Protein AF-A0A812I9J1-F1 (afdb_monomer_lite)

Sequence (284 aa):
MQLLCSEITLRRGLDRWKRQLVAVLRDGHSLLTTLNEGVLRRVGVPKRKAKEVMNDVEDLRRGAWAQPEPPREEVPMPTVAELGSKVRQGWHHVLKDDVLRSYASMCRSAVPQDLAWRWFEQLRTQLPWQDLCDERYQGEGKHIPRRTIFTVFNGCNCVYKYSGVAVKPTIEPDFVAEIRKYCVGISGLTTQPNCCNINLYRDGHDSVGWHTDDEELFEGGYKDITILSLSLGATRTFEVKKQPGPSAKGKSHKGPAEASFEVRHGDICTMEGMFQRFLGGIGL

Structure (mmCIF, N/CA/C/O backbone):
data_AF-A0A812I9J1-F1
#
_entry.id   AF-A0A812I9J1-F1
#
loop_
_atom_site.group_PDB
_atom_site.id
_atom_site.type_symbol
_atom_site.label_atom_id
_atom_site.label_alt_id
_atom_site.label_comp_id
_atom_site.label_asym_id
_atom_site.label_entity_id
_atom_site.label_seq_id
_atom_site.pdbx_PDB_ins_code
_atom_site.Cartn_x
_atom_site.Cartn_y
_atom_site.Cartn_z
_atom_site.occupancy
_atom_site.B_iso_or_equiv
_atom_site.auth_seq_id
_atom_site.auth_comp_id
_atom_site.auth_asym_id
_atom_site.auth_atom_id
_atom_site.pdbx_PDB_model_num
ATOM 1 N N . MET A 1 1 ? -11.542 6.793 1.924 1.00 46.50 1 MET A N 1
ATOM 2 C CA . MET A 1 1 ? -10.193 7.257 2.312 1.00 46.50 1 MET A CA 1
ATOM 3 C C . MET A 1 1 ? -9.290 6.051 2.447 1.00 46.50 1 MET A C 1
ATOM 5 O O . MET A 1 1 ? -9.742 5.041 2.972 1.00 46.50 1 MET A O 1
ATOM 9 N N . GLN A 1 2 ? -8.064 6.142 1.948 1.00 39.28 2 GLN A N 1
ATOM 10 C CA . GLN A 1 2 ? -7.130 5.024 1.861 1.00 39.28 2 GLN A CA 1
ATOM 11 C C . GLN A 1 2 ? -5.751 5.471 2.353 1.00 39.28 2 GLN A C 1
ATOM 13 O O . GLN A 1 2 ? -5.275 6.525 1.936 1.00 39.28 2 GLN A O 1
ATOM 18 N N . LEU A 1 3 ? -5.124 4.687 3.225 1.00 40.56 3 LEU A N 1
ATOM 19 C CA . LEU A 1 3 ? -3.752 4.894 3.688 1.00 40.56 3 LEU A CA 1
ATOM 20 C C . LEU A 1 3 ? -2.873 3.836 3.034 1.00 40.56 3 LEU A C 1
ATOM 22 O O . LEU A 1 3 ? -3.172 2.660 3.203 1.00 40.56 3 LEU A O 1
ATOM 26 N N . LEU A 1 4 ? -1.824 4.233 2.317 1.00 42.88 4 LEU A N 1
ATOM 27 C CA . LEU A 1 4 ? -0.830 3.339 1.716 1.00 42.88 4 LEU A CA 1
ATOM 28 C C . LEU A 1 4 ? 0.513 3.536 2.427 1.00 42.88 4 LEU A C 1
ATOM 30 O O . LEU A 1 4 ? 1.114 4.603 2.323 1.00 42.88 4 LEU A O 1
ATOM 34 N N . CYS A 1 5 ? 0.982 2.519 3.145 1.00 37.72 5 CYS A N 1
ATOM 35 C CA . CYS A 1 5 ? 2.239 2.555 3.893 1.00 37.72 5 CYS A CA 1
ATOM 36 C C . CYS A 1 5 ? 3.266 1.625 3.239 1.00 37.72 5 CYS A C 1
ATOM 38 O O . CYS A 1 5 ? 3.043 0.416 3.220 1.00 37.72 5 CYS A O 1
ATOM 40 N N . SER A 1 6 ? 4.385 2.165 2.750 1.00 32.75 6 SER A N 1
ATOM 41 C CA . SER A 1 6 ? 5.450 1.428 2.049 1.00 32.75 6 SER A CA 1
ATOM 42 C C . SER A 1 6 ? 6.837 1.662 2.674 1.00 32.75 6 SER A C 1
ATOM 44 O O . SER A 1 6 ? 7.032 2.559 3.502 1.00 32.75 6 SER A O 1
ATOM 46 N N . GLU A 1 7 ? 7.805 0.823 2.297 1.00 29.78 7 GLU A N 1
ATOM 47 C CA . GLU A 1 7 ? 9.215 0.929 2.692 1.00 29.78 7 GLU A CA 1
ATOM 48 C C . GLU A 1 7 ? 10.041 1.590 1.566 1.00 29.78 7 GLU A C 1
ATOM 50 O O . GLU A 1 7 ? 9.815 1.327 0.387 1.00 29.78 7 GLU A O 1
ATOM 55 N N . ILE A 1 8 ? 10.972 2.486 1.918 1.00 26.55 8 ILE A N 1
ATOM 56 C CA . ILE A 1 8 ? 11.657 3.403 0.979 1.00 26.55 8 ILE A CA 1
ATOM 57 C C . ILE A 1 8 ? 13.093 2.958 0.655 1.00 26.55 8 ILE A C 1
ATOM 59 O O . ILE A 1 8 ? 13.923 2.891 1.564 1.00 26.55 8 ILE A O 1
ATOM 63 N N . THR A 1 9 ? 13.423 2.721 -0.627 1.00 32.06 9 THR A N 1
ATOM 64 C CA . THR A 1 9 ? 14.793 2.538 -1.193 1.00 32.06 9 THR A CA 1
ATOM 65 C C . THR A 1 9 ? 14.769 2.744 -2.760 1.00 32.06 9 THR A C 1
ATOM 67 O O . THR A 1 9 ? 13.721 3.136 -3.266 1.00 32.06 9 THR A O 1
ATOM 70 N N . LEU A 1 10 ? 15.840 2.576 -3.578 1.00 25.30 10 LEU A N 1
ATOM 71 C CA . LEU A 1 10 ? 16.004 3.169 -4.952 1.00 25.30 10 LEU A CA 1
ATOM 72 C C . LEU A 1 10 ? 16.455 2.286 -6.193 1.00 25.30 10 LEU A C 1
ATOM 74 O O . LEU A 1 10 ? 17.631 1.949 -6.310 1.00 25.30 10 LEU A O 1
ATOM 78 N N . ARG A 1 11 ? 15.584 2.222 -7.246 1.00 32.69 11 ARG A N 1
ATOM 79 C CA . ARG A 1 11 ? 15.774 2.152 -8.767 1.00 32.69 11 ARG A CA 1
ATOM 80 C C . ARG A 1 11 ? 16.420 0.946 -9.552 1.00 32.69 11 ARG A C 1
ATOM 82 O O . ARG A 1 11 ? 17.209 0.214 -8.979 1.00 32.69 11 ARG A O 1
ATOM 89 N N . ARG A 1 12 ? 16.300 0.833 -10.919 1.00 38.34 12 ARG A N 1
ATOM 90 C CA . ARG A 1 12 ? 15.123 0.439 -11.783 1.00 38.34 12 ARG A CA 1
ATOM 91 C C . ARG A 1 12 ? 15.436 -0.501 -13.020 1.00 38.34 12 ARG A C 1
ATOM 93 O O . ARG A 1 12 ? 16.584 -0.737 -13.370 1.00 38.34 12 ARG A O 1
ATOM 100 N N . GLY A 1 13 ? 14.394 -1.097 -13.645 1.00 35.06 13 GLY A N 1
ATOM 101 C CA . GLY A 1 13 ? 14.336 -2.257 -14.587 1.00 35.06 13 GLY A CA 1
ATOM 102 C C . GLY A 1 13 ? 14.737 -2.160 -16.099 1.00 35.06 13 GLY A C 1
ATOM 103 O O . GLY A 1 13 ? 15.189 -1.132 -16.603 1.00 35.06 13 GLY A O 1
ATOM 104 N N . LEU A 1 14 ? 14.506 -3.281 -16.825 1.00 43.78 14 LEU A N 1
ATOM 105 C CA . LEU A 1 14 ? 15.060 -3.750 -18.137 1.00 43.78 14 LEU A CA 1
ATOM 106 C C . LEU A 1 14 ? 14.467 -3.217 -19.475 1.00 43.78 14 LEU A C 1
ATOM 108 O O . LEU A 1 14 ? 13.258 -3.065 -19.586 1.00 43.78 14 LEU A O 1
ATOM 112 N N . ASP A 1 15 ? 15.294 -3.168 -20.548 1.00 43.06 15 ASP A N 1
ATOM 113 C CA . ASP A 1 15 ? 14.935 -2.997 -21.986 1.00 43.06 15 ASP A CA 1
ATOM 114 C C . ASP A 1 15 ? 15.760 -3.963 -22.919 1.00 43.06 15 ASP A C 1
ATOM 116 O O . ASP A 1 15 ? 16.299 -4.975 -22.462 1.00 43.06 15 ASP A O 1
ATOM 120 N N . ARG A 1 16 ? 15.835 -3.746 -24.252 1.00 40.03 16 ARG A N 1
ATOM 121 C CA . ARG A 1 16 ? 16.474 -4.692 -25.220 1.00 40.03 16 ARG A CA 1
ATOM 122 C C . ARG A 1 16 ? 17.995 -4.544 -25.368 1.00 40.03 16 ARG A C 1
ATOM 124 O O . ARG A 1 16 ? 18.699 -5.540 -25.249 1.00 40.03 16 ARG A O 1
ATOM 131 N N . TRP A 1 17 ? 18.482 -3.319 -25.591 1.00 47.44 17 TRP A N 1
ATOM 132 C CA . TRP A 1 17 ? 19.916 -2.974 -25.544 1.00 47.44 17 TRP A CA 1
ATOM 133 C C . TRP A 1 17 ? 20.539 -3.454 -24.227 1.00 47.44 17 TRP A C 1
ATOM 135 O O . TRP A 1 17 ? 21.555 -4.144 -24.212 1.00 47.44 17 TRP A O 1
ATOM 145 N N . LYS A 1 18 ? 19.815 -3.190 -23.135 1.00 49.31 18 LYS A N 1
ATOM 146 C CA . LYS A 1 18 ? 20.102 -3.640 -21.775 1.00 49.31 18 LYS A CA 1
ATOM 147 C C . LYS A 1 18 ? 20.385 -5.161 -21.702 1.00 49.31 18 LYS A C 1
ATOM 149 O O . LYS A 1 18 ? 21.424 -5.555 -21.183 1.00 49.31 18 LYS A O 1
ATOM 154 N N . ARG A 1 19 ? 19.567 -6.032 -22.317 1.00 48.19 19 ARG A N 1
ATOM 155 C CA . ARG A 1 19 ? 19.836 -7.495 -22.361 1.00 48.19 19 ARG A CA 1
ATOM 156 C C . ARG A 1 19 ? 21.122 -7.883 -23.099 1.00 48.19 19 ARG A C 1
ATOM 158 O O . ARG A 1 19 ? 21.793 -8.818 -22.676 1.00 48.19 19 ARG A O 1
ATOM 165 N N . GLN A 1 20 ? 21.477 -7.186 -24.179 1.00 48.09 20 GLN A N 1
ATOM 166 C CA . GLN A 1 20 ? 22.736 -7.443 -24.896 1.00 48.09 20 GLN A CA 1
ATOM 167 C C . GLN A 1 20 ? 23.950 -7.023 -24.057 1.00 48.09 20 GLN A C 1
ATOM 169 O O . GLN A 1 20 ? 24.958 -7.722 -24.045 1.00 48.09 20 GLN A O 1
ATOM 174 N N . LEU A 1 21 ? 23.822 -5.933 -23.297 1.00 52.12 21 LEU A N 1
ATOM 175 C CA . LEU A 1 21 ? 24.846 -5.457 -22.373 1.00 52.12 21 LEU A CA 1
ATOM 176 C C . LEU A 1 21 ? 25.109 -6.469 -21.237 1.00 52.12 21 LEU A C 1
ATOM 178 O O . LEU A 1 21 ? 26.266 -6.752 -20.950 1.00 52.12 21 LEU A O 1
ATOM 182 N N . VAL A 1 22 ? 24.067 -7.093 -20.664 1.00 45.69 22 VAL A N 1
ATOM 183 C CA . VAL A 1 22 ? 24.218 -8.197 -19.683 1.00 45.69 22 VAL A CA 1
ATOM 184 C C . VAL A 1 22 ? 24.997 -9.372 -20.276 1.00 45.69 22 VAL A C 1
ATOM 186 O O . VAL A 1 22 ? 25.890 -9.901 -19.619 1.00 45.69 22 VAL A O 1
ATOM 189 N N . ALA A 1 23 ? 24.689 -9.767 -21.515 1.00 44.41 23 ALA A N 1
ATOM 190 C CA . ALA A 1 23 ? 25.378 -10.873 -22.177 1.00 44.41 23 ALA A CA 1
ATOM 191 C C . ALA A 1 23 ? 26.868 -10.569 -22.424 1.00 44.41 23 ALA A C 1
ATOM 193 O O . ALA A 1 23 ? 27.708 -11.409 -22.130 1.00 44.41 23 ALA A O 1
ATOM 194 N N . VAL A 1 24 ? 27.198 -9.355 -22.883 1.00 45.03 24 VAL A N 1
ATOM 195 C CA . VAL A 1 24 ? 28.589 -8.907 -23.112 1.00 45.03 24 VAL A CA 1
ATOM 196 C C . VAL A 1 24 ? 29.391 -8.785 -21.810 1.00 45.03 24 VAL A C 1
ATOM 198 O O . VAL A 1 24 ? 30.602 -8.987 -21.806 1.00 45.03 24 VAL A O 1
ATOM 201 N N . LEU A 1 25 ? 28.739 -8.447 -20.696 1.00 50.12 25 LEU A N 1
ATOM 202 C CA . LEU A 1 25 ? 29.411 -8.213 -19.415 1.00 50.12 25 LEU A CA 1
ATOM 203 C C . LEU A 1 25 ? 29.544 -9.469 -18.542 1.00 50.12 25 LEU A C 1
ATOM 205 O O . LEU A 1 25 ? 30.296 -9.435 -17.567 1.00 50.12 25 LEU A O 1
ATOM 209 N N . ARG A 1 26 ? 28.884 -10.579 -18.903 1.00 41.50 26 ARG A N 1
ATOM 210 C CA . ARG A 1 26 ? 28.971 -11.861 -18.179 1.00 41.50 26 ARG A CA 1
ATOM 211 C C . ARG A 1 26 ? 30.388 -12.453 -18.187 1.00 41.50 26 ARG A C 1
ATOM 213 O O . ARG A 1 26 ? 30.786 -13.055 -17.197 1.00 41.50 26 ARG A O 1
ATOM 220 N N . ASP A 1 27 ? 31.158 -12.171 -19.239 1.00 42.66 27 ASP A N 1
ATOM 221 C CA . ASP A 1 27 ? 32.576 -12.543 -19.381 1.00 42.66 27 ASP A CA 1
ATOM 222 C C . ASP A 1 27 ? 33.540 -11.416 -18.931 1.00 42.66 27 ASP A C 1
ATOM 224 O O . ASP A 1 27 ? 34.761 -11.550 -18.995 1.00 42.66 27 ASP A O 1
ATOM 228 N N . GLY A 1 28 ? 33.006 -10.265 -18.498 1.00 47.97 28 GLY A N 1
ATOM 229 C CA . GLY A 1 28 ? 33.705 -8.974 -18.471 1.00 47.97 28 GLY A CA 1
ATOM 230 C C . GLY A 1 28 ? 33.712 -8.257 -17.118 1.00 47.97 28 GLY A C 1
ATOM 231 O O . GLY A 1 28 ? 33.575 -7.033 -17.079 1.00 47.97 28 GLY A O 1
ATOM 232 N N . HIS A 1 29 ? 33.895 -8.977 -16.007 1.00 46.66 29 HIS A N 1
ATOM 233 C CA . HIS A 1 29 ? 33.807 -8.427 -14.639 1.00 46.66 29 HIS A CA 1
ATOM 234 C C . HIS A 1 29 ? 34.729 -7.206 -14.375 1.00 46.66 29 HIS A C 1
ATOM 236 O O . HIS A 1 29 ? 34.409 -6.352 -13.548 1.00 46.66 29 HIS A O 1
ATOM 242 N N . SER A 1 30 ? 35.847 -7.088 -15.105 1.00 49.12 30 SER A N 1
ATOM 243 C CA . SER A 1 30 ? 36.766 -5.932 -15.079 1.00 49.12 30 SER A CA 1
ATOM 244 C C . SER A 1 30 ? 36.218 -4.696 -15.816 1.00 49.12 30 SER A C 1
ATOM 246 O O . SER A 1 30 ? 36.305 -3.570 -15.322 1.00 49.12 30 SER A O 1
ATOM 248 N N . LEU A 1 31 ? 35.584 -4.886 -16.979 1.00 52.62 31 LEU A N 1
ATOM 249 C CA . LEU A 1 31 ? 34.914 -3.809 -17.721 1.00 52.62 31 LEU A CA 1
ATOM 250 C C . LEU A 1 31 ? 33.725 -3.259 -16.929 1.00 52.62 31 LEU A C 1
ATOM 252 O O . LEU A 1 31 ? 33.512 -2.045 -16.878 1.00 52.62 31 LEU A O 1
ATOM 256 N N . LEU A 1 32 ? 32.992 -4.152 -16.258 1.00 55.84 32 LEU A N 1
ATOM 257 C CA . LEU A 1 32 ? 31.829 -3.802 -15.451 1.00 55.84 32 LEU A CA 1
ATOM 258 C C . LEU A 1 32 ? 32.164 -2.827 -14.319 1.00 55.84 32 LEU A C 1
ATOM 260 O O . LEU A 1 32 ? 31.385 -1.911 -14.086 1.00 55.84 32 LEU A O 1
ATOM 264 N N . THR A 1 33 ? 33.306 -2.969 -13.640 1.00 55.19 33 THR A N 1
ATOM 265 C CA . THR A 1 33 ? 33.698 -2.108 -12.505 1.00 55.19 33 THR A CA 1
ATOM 266 C C . THR A 1 33 ? 34.448 -0.839 -12.918 1.00 55.19 33 THR A C 1
ATOM 268 O O . THR A 1 33 ? 34.391 0.158 -12.203 1.00 55.19 33 THR A O 1
ATOM 271 N N . THR A 1 34 ? 35.112 -0.831 -14.078 1.00 64.38 34 THR A N 1
ATOM 272 C CA . THR A 1 34 ? 35.983 0.284 -14.508 1.00 64.38 34 THR A CA 1
ATOM 273 C C . THR A 1 34 ? 35.299 1.328 -15.400 1.00 64.38 34 THR A C 1
ATOM 275 O O . THR A 1 34 ? 35.769 2.469 -15.486 1.00 64.38 34 THR A O 1
ATOM 278 N N . LEU A 1 35 ? 34.175 0.989 -16.044 1.00 72.06 35 LEU A N 1
ATOM 279 C CA . LEU A 1 35 ? 33.453 1.910 -16.927 1.00 72.06 35 LEU A CA 1
ATOM 280 C C . LEU A 1 35 ? 32.894 3.137 -16.174 1.00 72.06 35 LEU A C 1
ATOM 282 O O . LEU A 1 35 ? 32.332 3.018 -15.084 1.00 72.06 35 LEU A O 1
ATOM 286 N N . ASN A 1 36 ? 33.026 4.322 -16.779 1.00 76.75 36 ASN A N 1
ATOM 287 C CA . ASN A 1 36 ? 32.472 5.594 -16.298 1.00 76.75 36 ASN A CA 1
ATOM 288 C C . ASN A 1 36 ? 32.196 6.564 -17.470 1.00 76.75 36 ASN A C 1
ATOM 290 O O . ASN A 1 36 ? 32.674 6.345 -18.587 1.00 76.75 36 ASN A O 1
ATOM 294 N N . GLU A 1 37 ? 31.467 7.667 -17.229 1.00 73.56 37 GLU A N 1
ATOM 295 C CA . GLU A 1 37 ? 31.113 8.650 -18.279 1.00 73.56 37 GLU A CA 1
ATOM 296 C C . GLU A 1 37 ? 32.361 9.212 -18.993 1.00 73.56 37 GLU A C 1
ATOM 298 O O . GLU A 1 37 ? 32.343 9.432 -20.204 1.00 73.56 37 GLU A O 1
ATOM 303 N N . GLY A 1 38 ? 33.477 9.383 -18.275 1.00 72.94 38 GLY A N 1
ATOM 304 C CA . GLY A 1 38 ? 34.751 9.837 -18.837 1.00 72.94 38 GLY A CA 1
ATOM 305 C C . GLY A 1 38 ? 35.420 8.824 -19.776 1.00 72.94 38 GLY A C 1
ATOM 306 O O . GLY A 1 38 ? 36.158 9.222 -20.676 1.00 72.94 38 GLY A O 1
ATOM 307 N N . VAL A 1 39 ? 35.163 7.522 -19.620 1.00 77.00 39 VAL A N 1
ATOM 308 C CA . VAL A 1 39 ? 35.565 6.493 -20.598 1.00 77.00 39 VAL A CA 1
ATOM 309 C C . VAL A 1 39 ? 34.680 6.586 -21.843 1.00 77.00 39 VAL A C 1
ATOM 311 O O . VAL A 1 39 ? 35.206 6.731 -22.944 1.00 77.00 39 VAL A O 1
ATOM 314 N N . LEU A 1 40 ? 33.353 6.615 -21.676 1.00 73.94 40 LEU A N 1
ATOM 315 C CA . LEU A 1 40 ? 32.403 6.685 -22.798 1.00 73.94 40 LEU A CA 1
ATOM 316 C C . LEU A 1 40 ? 32.587 7.944 -23.659 1.00 73.94 40 LEU A C 1
ATOM 318 O O . LEU A 1 40 ? 32.565 7.873 -24.888 1.00 73.94 40 LEU A O 1
ATOM 322 N N . ARG A 1 41 ? 32.829 9.100 -23.030 1.00 77.25 41 ARG A N 1
ATOM 323 C CA . ARG A 1 41 ? 33.090 10.354 -23.749 1.00 77.25 41 ARG A CA 1
ATOM 324 C C . ARG A 1 41 ? 34.433 10.360 -24.485 1.00 77.25 41 ARG A C 1
ATOM 326 O O . ARG A 1 41 ? 34.526 11.011 -25.520 1.00 77.25 41 ARG A O 1
ATOM 333 N N . ARG A 1 42 ? 35.451 9.633 -23.999 1.00 78.50 42 ARG A N 1
ATOM 334 C CA . ARG A 1 42 ? 36.747 9.485 -24.695 1.00 78.50 42 ARG A CA 1
ATOM 335 C C . ARG A 1 42 ? 36.650 8.627 -25.957 1.00 78.50 42 ARG A C 1
ATOM 337 O O . ARG A 1 42 ? 37.389 8.884 -26.896 1.00 78.50 42 ARG A O 1
ATOM 344 N N . VAL A 1 43 ? 35.711 7.680 -26.013 1.00 75.38 43 VAL A N 1
ATOM 345 C CA . VAL A 1 43 ? 35.416 6.880 -27.221 1.00 75.38 43 VAL A CA 1
ATOM 346 C C . VAL A 1 43 ? 34.305 7.488 -28.096 1.00 75.38 43 VAL A C 1
ATOM 348 O O . VAL A 1 43 ? 33.687 6.798 -28.899 1.00 75.38 43 VAL A O 1
ATOM 351 N N . GLY A 1 44 ? 34.038 8.792 -27.950 1.00 77.31 44 GLY A N 1
ATOM 352 C CA . GLY A 1 44 ? 33.157 9.549 -28.847 1.00 77.31 44 GLY A CA 1
ATOM 353 C C . GLY A 1 44 ? 31.653 9.448 -28.570 1.00 77.31 44 GLY A C 1
ATOM 354 O O . GLY A 1 44 ? 30.865 9.978 -29.353 1.00 77.31 44 GLY A O 1
ATOM 355 N N . VAL A 1 45 ? 31.211 8.822 -27.469 1.00 72.06 45 VAL A N 1
ATOM 356 C CA . VAL A 1 45 ? 29.774 8.763 -27.143 1.00 72.06 45 VAL A CA 1
ATOM 357 C C . VAL A 1 45 ? 29.265 10.164 -26.749 1.00 72.06 45 VAL A C 1
ATOM 359 O O . VAL A 1 45 ? 29.799 10.764 -25.808 1.00 72.06 45 VAL A O 1
ATOM 362 N N . PRO A 1 46 ? 28.207 10.699 -27.398 1.00 81.88 46 PRO A N 1
ATOM 363 C CA . PRO A 1 46 ? 27.643 12.004 -27.050 1.00 81.88 46 PRO A CA 1
ATOM 364 C C . PRO A 1 46 ? 27.179 12.057 -25.592 1.00 81.88 46 PRO A C 1
ATOM 366 O O . PRO A 1 46 ? 26.533 11.124 -25.122 1.00 81.88 46 PRO A O 1
ATOM 369 N N . LYS A 1 47 ? 27.433 13.170 -24.888 1.00 72.44 47 LYS A N 1
ATOM 370 C CA . LYS A 1 47 ? 27.212 13.314 -23.430 1.00 72.44 47 LYS A CA 1
ATOM 371 C C . LYS A 1 47 ? 25.845 12.803 -22.945 1.00 72.44 47 LYS A C 1
ATOM 373 O O . LYS A 1 47 ? 25.778 12.083 -21.955 1.00 72.44 47 LYS A O 1
ATOM 378 N N . ARG A 1 48 ? 24.762 13.135 -23.658 1.00 72.19 48 ARG A N 1
ATOM 379 C CA . ARG A 1 48 ? 23.404 12.658 -23.342 1.00 72.19 48 ARG A CA 1
ATOM 380 C C . ARG A 1 48 ? 23.313 11.126 -23.370 1.00 72.19 48 ARG A C 1
ATOM 382 O O . ARG A 1 48 ? 22.859 10.531 -22.402 1.00 72.19 48 ARG A O 1
ATOM 389 N N . LYS A 1 49 ? 23.829 10.505 -24.433 1.00 65.88 49 LYS A N 1
ATOM 390 C CA . LYS A 1 49 ? 23.826 9.050 -24.620 1.00 65.88 49 LYS A CA 1
ATOM 391 C C . LYS A 1 49 ? 24.820 8.335 -23.698 1.00 65.88 49 LYS A C 1
ATOM 393 O O . LYS A 1 49 ? 24.547 7.230 -23.254 1.00 65.88 49 LYS A O 1
ATOM 398 N N . ALA A 1 50 ? 25.935 8.979 -23.345 1.00 70.38 50 ALA A N 1
ATOM 399 C CA . ALA A 1 50 ? 26.874 8.472 -22.344 1.00 70.38 50 ALA A CA 1
ATOM 400 C C . ALA A 1 50 ? 26.234 8.424 -20.946 1.00 70.38 50 ALA A C 1
ATOM 402 O O . ALA A 1 50 ? 26.408 7.442 -20.232 1.00 70.38 50 ALA A O 1
ATOM 403 N N . LYS A 1 51 ? 25.442 9.442 -20.580 1.00 69.19 51 LYS A N 1
ATOM 404 C CA . LYS A 1 51 ? 24.672 9.456 -19.329 1.00 69.19 51 LYS A CA 1
ATOM 405 C C . LYS A 1 51 ? 23.567 8.393 -19.317 1.00 69.19 51 LYS A C 1
ATOM 407 O O . LYS A 1 51 ? 23.424 7.693 -18.323 1.00 69.19 51 LYS A O 1
ATOM 412 N N . GLU A 1 52 ? 22.837 8.239 -20.424 1.00 65.56 52 GLU A N 1
ATOM 413 C CA . GLU A 1 52 ? 21.847 7.164 -20.605 1.00 65.56 52 GLU A CA 1
ATOM 414 C C . GLU A 1 52 ? 22.503 5.773 -20.428 1.00 65.56 52 GLU A C 1
ATOM 416 O O . GLU A 1 52 ? 22.035 4.978 -19.620 1.00 65.56 52 GLU A O 1
ATOM 421 N N . VAL A 1 53 ? 23.653 5.515 -21.067 1.00 68.12 53 VAL A N 1
ATOM 422 C CA . VAL A 1 53 ? 24.394 4.242 -20.933 1.00 68.12 53 VAL A CA 1
ATOM 423 C C . VAL A 1 53 ? 25.007 4.037 -19.538 1.00 68.12 53 VAL A C 1
ATOM 425 O O . VAL A 1 53 ? 25.065 2.903 -19.072 1.00 68.12 53 VAL A O 1
ATOM 428 N N . MET A 1 54 ? 25.453 5.087 -18.838 1.00 75.69 54 MET A N 1
ATOM 429 C CA . MET A 1 54 ? 25.975 4.926 -17.472 1.00 75.69 54 MET A CA 1
ATOM 430 C C . MET A 1 54 ? 24.887 4.591 -16.452 1.00 75.69 54 MET A C 1
ATOM 432 O O . MET A 1 54 ? 25.149 3.782 -15.567 1.00 75.69 54 MET A O 1
ATOM 436 N N . ASN A 1 55 ? 23.683 5.156 -16.588 1.00 60.50 55 ASN A N 1
ATOM 437 C CA . ASN A 1 55 ? 22.537 4.743 -15.772 1.00 60.50 55 ASN A CA 1
ATOM 438 C C . ASN A 1 55 ? 22.257 3.243 -15.976 1.00 60.50 55 ASN A C 1
ATOM 440 O O . ASN A 1 55 ? 22.147 2.494 -15.012 1.00 60.50 55 ASN A O 1
ATOM 444 N N . ASP A 1 56 ? 22.247 2.799 -17.237 1.00 59.59 56 ASP A N 1
ATOM 445 C CA . ASP A 1 56 ? 22.027 1.397 -17.599 1.00 59.59 56 ASP A CA 1
ATOM 446 C C . ASP A 1 56 ? 23.090 0.450 -17.016 1.00 59.59 56 ASP A C 1
ATOM 448 O O . ASP A 1 56 ? 22.764 -0.662 -16.610 1.00 59.59 56 ASP A O 1
ATOM 452 N N . VAL A 1 57 ? 24.357 0.869 -16.953 1.00 64.56 57 VAL A N 1
ATOM 453 C CA . VAL A 1 57 ? 25.445 0.077 -16.348 1.00 64.56 57 VAL A CA 1
ATOM 454 C C . VAL A 1 57 ? 25.356 0.055 -14.820 1.00 64.56 57 VAL A C 1
ATOM 456 O O . VAL A 1 57 ? 25.650 -0.972 -14.211 1.00 64.56 57 VAL A O 1
ATOM 459 N N . GLU A 1 58 ? 24.924 1.149 -14.191 1.00 59.12 58 GLU A N 1
ATOM 460 C CA . GLU A 1 58 ? 24.689 1.210 -12.744 1.00 59.12 58 GLU A CA 1
ATOM 461 C C . GLU A 1 58 ? 23.527 0.314 -12.295 1.00 59.12 58 GLU A C 1
ATOM 463 O O . GLU A 1 58 ? 23.678 -0.398 -11.303 1.00 59.12 58 GLU A O 1
ATOM 468 N N . ASP A 1 59 ? 22.416 0.270 -13.039 1.00 54.84 59 ASP A N 1
ATOM 469 C CA . ASP A 1 59 ? 21.325 -0.680 -12.767 1.00 54.84 59 ASP A CA 1
ATOM 470 C C . ASP A 1 59 ? 21.824 -2.145 -12.854 1.00 54.84 59 ASP A C 1
ATOM 472 O O . ASP A 1 59 ? 21.417 -3.010 -12.074 1.00 54.84 59 ASP A O 1
ATOM 476 N N . LEU A 1 60 ? 22.734 -2.423 -13.799 1.00 54.84 60 LEU A N 1
ATOM 477 C CA . LEU A 1 60 ? 23.302 -3.751 -14.063 1.00 54.84 60 LEU A CA 1
ATOM 478 C C . LEU A 1 60 ? 24.265 -4.187 -12.946 1.00 54.84 60 LEU A C 1
ATOM 480 O O . LEU A 1 60 ? 24.171 -5.316 -12.467 1.00 54.84 60 LEU A O 1
ATOM 484 N N . ARG A 1 61 ? 25.116 -3.269 -12.456 1.00 56.19 61 ARG A N 1
ATOM 485 C CA . ARG A 1 61 ? 25.957 -3.455 -11.250 1.00 56.19 61 ARG A CA 1
ATOM 486 C C . ARG A 1 61 ? 25.135 -3.816 -10.004 1.00 56.19 61 ARG A C 1
ATOM 488 O O . ARG A 1 61 ? 25.672 -4.431 -9.089 1.00 56.19 61 ARG A O 1
ATOM 495 N N . ARG A 1 62 ? 23.855 -3.431 -9.972 1.00 49.31 62 ARG A N 1
ATOM 496 C CA . ARG A 1 62 ? 22.911 -3.645 -8.859 1.00 49.31 62 ARG A CA 1
ATOM 497 C C . ARG A 1 62 ? 21.973 -4.837 -9.080 1.00 49.31 62 ARG A C 1
ATOM 499 O O . ARG A 1 62 ? 21.086 -5.067 -8.270 1.00 49.31 62 ARG A O 1
ATOM 506 N N . GLY A 1 63 ? 22.151 -5.591 -10.168 1.00 44.09 63 GLY A N 1
ATOM 507 C CA . GLY A 1 63 ? 21.396 -6.817 -10.445 1.00 44.09 63 GLY A CA 1
ATOM 508 C C . GLY A 1 63 ? 19.942 -6.618 -10.887 1.00 44.09 63 GLY A C 1
ATOM 509 O O . GLY A 1 63 ? 19.244 -7.611 -11.079 1.00 44.09 63 GLY A O 1
ATOM 510 N N . ALA A 1 64 ? 19.491 -5.376 -11.117 1.00 45.03 64 ALA A N 1
ATOM 511 C CA . ALA A 1 64 ? 18.071 -4.998 -11.242 1.00 45.03 64 ALA A CA 1
ATOM 512 C C . ALA A 1 64 ? 17.302 -5.658 -12.402 1.00 45.03 64 ALA A C 1
ATOM 514 O O . ALA A 1 64 ? 16.098 -5.446 -12.580 1.00 45.03 64 ALA A O 1
ATOM 515 N N . TRP A 1 65 ? 17.994 -6.410 -13.248 1.00 49.81 65 TRP A N 1
ATOM 516 C CA . TRP A 1 65 ? 17.375 -7.112 -14.351 1.00 49.81 65 TRP A CA 1
ATOM 517 C C . TRP A 1 65 ? 17.992 -8.485 -14.638 1.00 49.81 65 TRP A C 1
ATOM 519 O O . TRP A 1 65 ? 18.080 -8.920 -15.789 1.00 49.81 65 TRP A O 1
ATOM 529 N N . ALA A 1 66 ? 18.311 -9.215 -13.564 1.00 46.94 66 ALA A N 1
ATOM 530 C CA . ALA A 1 66 ? 18.163 -10.665 -13.572 1.00 46.94 66 ALA A CA 1
ATOM 531 C C . ALA A 1 66 ? 16.713 -11.030 -13.957 1.00 46.94 66 ALA A C 1
ATOM 533 O O . ALA A 1 66 ? 15.742 -10.487 -13.423 1.00 46.94 66 ALA A O 1
ATOM 534 N N . GLN A 1 67 ? 16.564 -11.915 -14.941 1.00 53.00 67 GLN A N 1
ATOM 535 C CA . GLN A 1 67 ? 15.317 -12.619 -15.219 1.00 53.00 67 GLN A CA 1
ATOM 536 C C . GLN A 1 67 ? 15.641 -14.072 -15.594 1.00 53.00 67 GLN A C 1
ATOM 538 O O . GLN A 1 67 ? 16.550 -14.272 -16.408 1.00 53.00 67 GLN A O 1
ATOM 543 N N . PRO A 1 68 ? 14.896 -15.062 -15.070 1.00 56.69 68 PRO A N 1
ATOM 544 C CA . PRO A 1 68 ? 13.818 -14.914 -14.080 1.00 56.69 68 PRO A CA 1
ATOM 545 C C . PRO A 1 68 ? 14.331 -14.392 -12.723 1.00 56.69 68 PRO A C 1
ATOM 547 O O . PRO A 1 68 ? 15.527 -14.465 -12.446 1.00 56.69 68 PRO A O 1
ATOM 550 N N . GLU A 1 69 ? 13.440 -13.817 -11.908 1.00 61.38 69 GLU A N 1
ATOM 551 C CA . GLU A 1 69 ? 13.724 -13.724 -10.467 1.00 61.38 69 GLU A CA 1
ATOM 552 C C . GLU A 1 69 ? 13.794 -15.159 -9.916 1.00 61.38 69 GLU A C 1
ATOM 554 O O . GLU A 1 69 ? 13.028 -16.005 -10.393 1.00 61.38 69 GLU A O 1
ATOM 559 N N . PRO A 1 70 ? 14.677 -15.464 -8.950 1.00 65.44 70 PRO A N 1
ATOM 560 C CA . PRO A 1 70 ? 14.736 -16.796 -8.353 1.00 65.44 70 PRO A CA 1
ATOM 561 C C . PRO A 1 70 ? 13.378 -17.124 -7.709 1.00 65.44 70 PRO A C 1
ATOM 563 O O . PRO A 1 70 ? 12.884 -16.284 -6.951 1.00 65.44 70 PRO A O 1
ATOM 566 N N . PRO A 1 71 ? 12.747 -18.281 -8.003 1.00 67.69 71 PRO A N 1
ATOM 567 C CA . PRO A 1 71 ? 11.417 -18.634 -7.499 1.00 67.69 71 PRO A CA 1
ATOM 568 C C . PRO A 1 71 ? 11.275 -18.517 -5.979 1.00 67.69 71 PRO A C 1
ATOM 570 O O . PRO A 1 71 ? 12.260 -18.479 -5.236 1.00 67.69 71 PRO A O 1
ATOM 573 N N . ARG A 1 72 ? 10.033 -18.496 -5.482 1.00 76.19 72 ARG A N 1
ATOM 574 C CA . ARG A 1 72 ? 9.757 -18.413 -4.037 1.00 76.19 72 ARG A CA 1
ATOM 575 C C . ARG A 1 72 ? 10.418 -19.554 -3.245 1.00 76.19 72 ARG A C 1
ATOM 577 O O . ARG A 1 72 ? 10.770 -19.369 -2.085 1.00 76.19 72 ARG A O 1
ATOM 584 N N . GLU A 1 73 ? 10.606 -20.705 -3.876 1.00 74.75 73 GLU A N 1
ATOM 585 C CA . GLU A 1 73 ? 11.303 -21.875 -3.344 1.00 74.75 73 GLU A CA 1
ATOM 586 C C . GLU A 1 73 ? 12.807 -21.621 -3.125 1.00 74.75 73 GLU A C 1
ATOM 588 O O . GLU A 1 73 ? 13.377 -22.140 -2.169 1.00 74.75 73 GLU A O 1
ATOM 593 N N . GLU A 1 74 ? 13.442 -20.813 -3.983 1.00 73.12 74 GLU A N 1
ATOM 594 C CA . GLU A 1 74 ? 14.866 -20.451 -3.897 1.00 73.12 74 GLU A CA 1
ATOM 595 C C . GLU A 1 74 ? 15.105 -19.232 -2.996 1.00 73.12 74 GLU A C 1
ATOM 597 O O . GLU A 1 74 ? 16.070 -19.206 -2.230 1.00 73.12 74 GLU A O 1
ATOM 602 N N . VAL A 1 75 ? 14.219 -18.229 -3.057 1.00 78.06 75 VAL A N 1
ATOM 603 C CA . VAL A 1 75 ? 14.245 -17.044 -2.181 1.00 78.06 75 VAL A CA 1
ATOM 604 C C . VAL A 1 75 ? 12.904 -16.919 -1.446 1.00 78.06 75 VAL A C 1
ATOM 606 O O . VAL A 1 75 ? 12.004 -16.196 -1.908 1.00 78.06 75 VAL A O 1
ATOM 609 N N . PRO A 1 76 ? 12.763 -17.609 -0.292 1.00 81.56 76 PRO A N 1
ATOM 610 C CA . PRO A 1 76 ? 11.547 -17.606 0.507 1.00 81.56 76 PRO A CA 1
ATOM 611 C C . PRO A 1 76 ? 11.177 -16.211 0.996 1.00 81.56 76 PRO A C 1
ATOM 613 O O . PRO A 1 76 ? 11.869 -15.603 1.809 1.00 81.56 76 PRO A O 1
ATOM 616 N N . MET A 1 77 ? 10.018 -15.743 0.545 1.00 85.38 77 MET A N 1
ATOM 617 C CA . MET A 1 77 ? 9.358 -14.558 1.075 1.00 85.38 77 MET A CA 1
ATOM 618 C C . MET A 1 77 ? 8.067 -14.999 1.777 1.00 85.38 77 MET A C 1
ATOM 620 O O . MET A 1 77 ? 7.196 -15.567 1.108 1.00 85.38 77 MET A O 1
ATOM 624 N N . PRO A 1 78 ? 7.917 -14.811 3.100 1.00 91.12 78 PRO A N 1
ATOM 625 C CA . PRO A 1 78 ? 6.647 -15.026 3.780 1.00 91.12 78 PRO A CA 1
ATOM 626 C C . PRO A 1 78 ? 5.695 -13.866 3.466 1.00 91.12 78 PRO A C 1
ATOM 628 O O . PRO A 1 78 ? 6.080 -12.701 3.535 1.00 91.12 78 PRO A O 1
ATOM 631 N N . THR A 1 79 ? 4.457 -14.191 3.119 1.00 95.12 79 THR A N 1
ATOM 632 C CA . THR A 1 79 ? 3.417 -13.208 2.789 1.00 95.12 79 THR A CA 1
ATOM 633 C C . THR A 1 79 ? 2.673 -12.741 4.038 1.00 95.12 79 THR A C 1
ATOM 635 O O . THR A 1 79 ? 2.615 -13.449 5.048 1.00 95.12 79 THR A O 1
ATOM 638 N N . VAL A 1 80 ? 2.018 -11.583 3.968 1.00 96.12 80 VAL A N 1
ATOM 639 C CA . VAL A 1 80 ? 1.145 -11.077 5.036 1.00 96.12 80 VAL A CA 1
ATOM 640 C C . VAL A 1 80 ? -0.050 -12.005 5.267 1.00 96.12 80 VAL A C 1
ATOM 642 O O . VAL A 1 80 ? -0.506 -12.117 6.402 1.00 96.12 80 VAL A O 1
ATOM 645 N N . ALA A 1 81 ? -0.507 -12.762 4.261 1.00 96.75 81 ALA A N 1
ATOM 646 C CA . ALA A 1 81 ? -1.496 -13.812 4.499 1.00 96.75 81 ALA A CA 1
ATOM 647 C C . ALA A 1 81 ? -0.992 -14.879 5.491 1.00 96.75 81 ALA A C 1
ATOM 649 O O . ALA A 1 81 ? -1.728 -15.279 6.392 1.00 96.75 81 ALA A O 1
ATOM 650 N N . GLU A 1 82 ? 0.263 -15.317 5.369 1.00 95.75 82 GLU A N 1
ATOM 651 C CA . GLU A 1 82 ? 0.850 -16.377 6.205 1.00 95.75 82 GLU A CA 1
ATOM 652 C C . GLU A 1 82 ? 1.406 -15.853 7.541 1.00 95.75 82 GLU A C 1
ATOM 654 O O . GLU A 1 82 ? 1.377 -16.567 8.547 1.00 95.75 82 GLU A O 1
ATOM 659 N N . LEU A 1 83 ? 1.925 -14.620 7.568 1.00 96.19 83 LEU A N 1
ATOM 660 C CA . LEU A 1 83 ? 2.385 -13.941 8.784 1.00 96.19 83 LEU A CA 1
ATOM 661 C C . LEU A 1 83 ? 1.195 -13.470 9.623 1.00 96.19 83 LEU A C 1
ATOM 663 O O . LEU A 1 83 ? 1.057 -13.857 10.784 1.00 96.19 83 LEU A O 1
ATOM 667 N N . GLY A 1 84 ? 0.301 -12.696 9.010 1.00 95.25 84 GLY A N 1
ATOM 668 C CA . GLY A 1 84 ? -0.870 -12.106 9.643 1.00 95.25 84 GLY A CA 1
ATOM 669 C C . GLY A 1 84 ? -1.834 -13.153 10.186 1.00 95.25 84 GLY A C 1
ATOM 670 O O . GLY A 1 84 ? -2.347 -12.966 11.285 1.00 95.25 84 GLY A O 1
ATOM 671 N N . SER A 1 85 ? -2.010 -14.300 9.512 1.00 95.75 85 SER A N 1
ATOM 672 C CA . SER A 1 85 ? -2.856 -15.403 10.015 1.00 95.75 85 SER A CA 1
ATOM 673 C C . SER A 1 85 ? -2.422 -15.961 11.376 1.00 95.75 85 SER A C 1
ATOM 675 O O . SER A 1 85 ? -3.248 -16.536 12.085 1.00 95.75 85 SER A O 1
ATOM 677 N N . LYS A 1 86 ? -1.153 -15.781 11.774 1.00 95.06 86 LYS A N 1
ATOM 678 C CA . LYS A 1 86 ? -0.646 -16.178 13.102 1.00 95.06 86 LYS A CA 1
ATOM 679 C C . LYS A 1 86 ? -1.036 -15.187 14.204 1.00 95.06 86 LYS A C 1
ATOM 681 O O . LYS A 1 86 ? -1.000 -15.548 15.376 1.00 95.06 86 LYS A O 1
ATOM 686 N N . VAL A 1 87 ? -1.396 -13.956 13.832 1.00 94.75 87 VAL A N 1
ATOM 687 C CA . VAL A 1 87 ? -1.795 -12.871 14.744 1.00 94.75 87 VAL A CA 1
ATOM 688 C C . VAL A 1 87 ? -3.314 -12.672 14.749 1.00 94.75 87 VAL A C 1
ATOM 690 O O . VAL A 1 87 ? -3.915 -12.455 15.800 1.00 94.75 87 VAL A O 1
ATOM 693 N N . ARG A 1 88 ? -3.950 -12.744 13.575 1.00 92.12 88 ARG A N 1
ATOM 694 C CA . ARG A 1 88 ? -5.376 -12.485 13.355 1.00 92.12 88 ARG A CA 1
ATOM 695 C C . ARG A 1 88 ? -5.926 -13.413 12.270 1.00 92.12 88 ARG A C 1
ATOM 697 O O . ARG A 1 88 ? -5.416 -13.450 11.158 1.00 92.12 88 ARG A O 1
ATOM 704 N N . GLN A 1 89 ? -7.023 -14.109 12.557 1.00 93.00 89 GLN A N 1
ATOM 705 C CA . GLN A 1 89 ? -7.745 -14.885 11.542 1.00 93.00 89 GLN A CA 1
ATOM 706 C C . GLN A 1 89 ? -8.442 -13.974 10.513 1.00 93.00 89 GLN A C 1
ATOM 708 O O . GLN A 1 89 ? -8.832 -12.851 10.829 1.00 93.00 89 GLN A O 1
ATOM 713 N N . GLY A 1 90 ? -8.640 -14.476 9.290 1.00 94.06 90 GLY A N 1
ATOM 714 C CA . GLY A 1 90 ? -9.355 -13.774 8.211 1.00 94.06 90 GLY A CA 1
ATOM 715 C C . GLY A 1 90 ? -8.460 -13.157 7.130 1.00 94.06 90 GLY A C 1
ATOM 716 O O . GLY A 1 90 ? -8.975 -12.673 6.120 1.00 94.06 90 GLY A O 1
ATOM 717 N N . TRP A 1 91 ? -7.137 -13.210 7.305 1.00 97.88 91 TRP A N 1
ATOM 718 C CA . TRP A 1 91 ? -6.182 -12.967 6.226 1.00 97.88 91 TRP A CA 1
ATOM 719 C C . TRP A 1 91 ? -6.286 -14.051 5.141 1.00 97.88 91 TRP A C 1
ATOM 721 O O . TRP A 1 91 ? -6.301 -15.242 5.443 1.00 97.88 91 TRP A O 1
ATOM 731 N N . HIS A 1 92 ? -6.353 -13.641 3.876 1.00 97.19 92 HIS A N 1
ATOM 732 C CA . HIS A 1 92 ? -6.369 -14.528 2.707 1.00 97.19 92 HIS A CA 1
ATOM 733 C C . HIS A 1 92 ? -5.776 -13.818 1.487 1.00 97.19 92 HIS A C 1
ATOM 735 O O . HIS A 1 92 ? -5.779 -12.591 1.426 1.00 97.19 92 HIS A O 1
ATOM 741 N N . HIS A 1 93 ? -5.291 -14.567 0.496 1.00 97.25 93 HIS A N 1
ATOM 742 C CA . HIS A 1 93 ? -4.857 -13.976 -0.771 1.00 97.25 93 HIS A CA 1
ATOM 743 C C . HIS A 1 93 ? -6.057 -13.564 -1.630 1.00 97.25 93 HIS A C 1
ATOM 745 O O . HIS A 1 93 ? -6.984 -14.349 -1.826 1.00 97.25 93 HIS A O 1
ATOM 751 N N . VAL A 1 94 ? -5.994 -12.356 -2.189 1.00 95.38 94 VAL A N 1
ATOM 752 C CA . VAL A 1 94 ? -6.850 -11.895 -3.298 1.00 95.38 94 VAL A CA 1
ATOM 753 C C . VAL A 1 94 ? -6.112 -11.940 -4.641 1.00 95.38 94 VAL A C 1
ATOM 755 O O . VAL A 1 94 ? -6.751 -11.964 -5.689 1.00 95.38 94 VAL A O 1
ATOM 758 N N . LEU A 1 95 ? -4.777 -12.021 -4.614 1.00 93.69 95 LEU A N 1
ATOM 759 C CA . LEU A 1 95 ? -3.931 -12.386 -5.750 1.00 93.69 95 LEU A CA 1
ATOM 760 C C . LEU A 1 95 ? -2.690 -13.142 -5.243 1.00 93.69 95 LEU A C 1
ATOM 762 O O . LEU A 1 95 ? -2.082 -12.739 -4.251 1.00 93.69 95 LEU A O 1
ATOM 766 N N . LYS 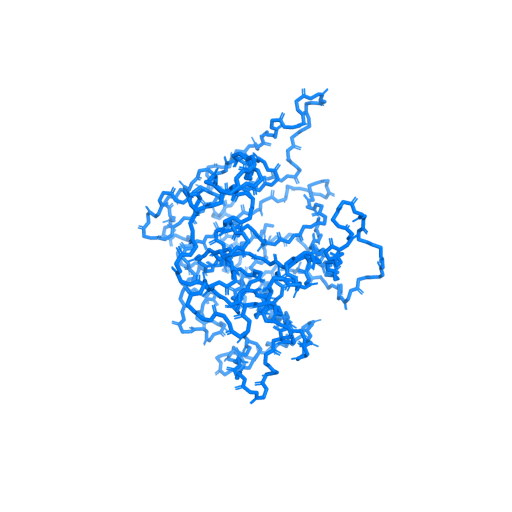A 1 96 ? -2.313 -14.228 -5.926 1.00 93.62 96 LYS A N 1
ATOM 767 C CA . LYS A 1 96 ? -1.123 -15.041 -5.633 1.00 93.62 96 LYS A CA 1
ATOM 768 C C . LYS A 1 96 ? -0.480 -15.490 -6.941 1.00 93.62 96 LYS A C 1
ATOM 770 O O . LYS A 1 96 ? -1.073 -16.286 -7.663 1.00 93.62 96 LYS A O 1
ATOM 775 N N . ASP A 1 97 ? 0.718 -14.993 -7.223 1.00 88.25 97 ASP A N 1
ATOM 776 C CA . ASP A 1 97 ? 1.541 -15.418 -8.354 1.00 88.25 97 ASP A CA 1
ATOM 777 C C . ASP A 1 97 ? 2.956 -15.732 -7.846 1.00 88.25 97 ASP A C 1
ATOM 779 O O . ASP A 1 97 ? 3.778 -14.833 -7.648 1.00 88.25 97 ASP A O 1
ATOM 783 N N . ASP A 1 98 ? 3.228 -17.016 -7.583 1.00 84.50 98 ASP A N 1
ATOM 784 C CA . ASP A 1 98 ? 4.532 -17.462 -7.072 1.00 84.50 98 ASP A CA 1
ATOM 785 C C . ASP A 1 98 ? 5.651 -17.332 -8.127 1.00 84.50 98 ASP A C 1
ATOM 787 O O . ASP A 1 98 ? 6.817 -17.171 -7.764 1.00 84.50 98 ASP A O 1
ATOM 791 N N . VAL A 1 99 ? 5.306 -17.324 -9.424 1.00 77.88 99 VAL A N 1
ATOM 792 C CA . VAL A 1 99 ? 6.260 -17.190 -10.544 1.00 77.88 99 VAL A CA 1
ATOM 793 C C . VAL A 1 99 ? 6.732 -15.744 -10.683 1.00 77.88 99 VAL A C 1
ATOM 795 O O . VAL A 1 99 ? 7.924 -15.486 -10.843 1.00 77.88 99 VAL A O 1
ATOM 798 N N . LEU A 1 100 ? 5.808 -14.786 -10.590 1.00 78.88 100 LEU A N 1
ATOM 799 C CA . LEU A 1 100 ? 6.118 -13.355 -10.557 1.00 78.88 100 LEU A CA 1
ATOM 800 C C . LEU A 1 100 ? 6.488 -12.859 -9.154 1.00 78.88 100 LEU A C 1
ATOM 802 O O . LEU A 1 100 ? 6.731 -11.663 -8.995 1.00 78.88 100 LEU A O 1
ATOM 806 N N . ARG A 1 101 ? 6.485 -13.733 -8.135 1.00 85.56 101 ARG A N 1
ATOM 807 C CA . ARG A 1 101 ? 6.663 -13.403 -6.706 1.00 85.56 101 ARG A CA 1
ATOM 808 C C . ARG A 1 101 ? 5.829 -12.183 -6.297 1.00 85.56 101 ARG A C 1
ATOM 810 O O . ARG A 1 101 ? 6.324 -11.276 -5.633 1.00 85.56 101 ARG A O 1
ATOM 817 N N . SER A 1 102 ? 4.581 -12.140 -6.757 1.00 88.50 102 SER A N 1
ATOM 818 C CA . SER A 1 102 ? 3.683 -10.988 -6.640 1.00 88.50 102 SER A CA 1
ATOM 819 C C . SER A 1 102 ? 2.386 -11.411 -5.959 1.00 88.50 102 SER A C 1
ATOM 821 O O . SER A 1 102 ? 1.700 -12.320 -6.431 1.00 88.50 102 SER A O 1
ATOM 823 N N . TYR A 1 103 ? 2.039 -10.754 -4.852 1.00 93.44 103 TYR A N 1
ATOM 824 C CA . TYR A 1 103 ? 0.894 -11.146 -4.024 1.00 93.44 103 TYR A CA 1
ATOM 825 C C . TYR A 1 103 ? 0.095 -9.929 -3.572 1.00 93.44 103 TYR A C 1
ATOM 827 O O . TYR A 1 103 ? 0.643 -8.845 -3.380 1.00 93.44 103 TYR A O 1
ATOM 835 N N . ALA A 1 104 ? -1.199 -10.130 -3.356 1.00 95.00 104 ALA A N 1
ATOM 836 C CA . ALA A 1 104 ? -2.026 -9.221 -2.581 1.00 95.00 104 ALA A CA 1
ATOM 837 C C . ALA A 1 104 ? -2.865 -10.032 -1.596 1.00 95.00 104 ALA A C 1
ATOM 839 O O . ALA A 1 104 ? -3.499 -11.024 -1.975 1.00 95.00 104 ALA A O 1
ATOM 840 N N . SER A 1 105 ? -2.874 -9.608 -0.336 1.00 96.69 105 SER A N 1
ATOM 841 C CA . SER A 1 105 ? -3.604 -10.264 0.749 1.00 96.69 105 SER A CA 1
ATOM 842 C C . SER A 1 105 ? -4.633 -9.309 1.350 1.00 96.69 105 SER A C 1
ATOM 844 O O . SER A 1 105 ? -4.480 -8.094 1.298 1.00 96.69 105 SER A O 1
ATOM 846 N N . MET A 1 106 ? -5.711 -9.847 1.910 1.00 97.12 106 MET A N 1
ATOM 847 C CA . MET A 1 106 ? -6.840 -9.081 2.431 1.00 97.12 106 MET A CA 1
ATOM 848 C C . MET A 1 106 ? -7.223 -9.580 3.820 1.00 97.12 106 MET A C 1
ATOM 850 O O . MET A 1 106 ? -7.395 -10.782 4.023 1.00 97.12 106 MET A O 1
ATOM 854 N N . CYS A 1 107 ? -7.438 -8.655 4.751 1.00 97.81 107 CYS A N 1
ATOM 855 C CA . CYS A 1 107 ? -8.122 -8.892 6.016 1.00 97.81 107 CYS A CA 1
ATOM 856 C C . CYS A 1 107 ? -9.414 -8.067 6.027 1.00 97.81 107 CYS A C 1
ATOM 858 O O . CYS A 1 107 ? -9.380 -6.833 6.056 1.00 97.81 107 CYS A O 1
ATOM 860 N N . ARG A 1 108 ? -10.563 -8.751 5.979 1.00 96.94 108 ARG A N 1
ATOM 861 C CA . ARG A 1 108 ? -11.883 -8.106 6.043 1.00 96.94 108 ARG A CA 1
ATOM 862 C C . ARG A 1 108 ? -12.199 -7.676 7.468 1.00 96.94 108 ARG A C 1
ATOM 864 O O . ARG A 1 108 ? -11.962 -8.444 8.400 1.00 96.94 108 ARG A O 1
ATOM 871 N N . SER A 1 109 ? -12.748 -6.471 7.628 1.00 95.56 109 SER A N 1
ATOM 872 C CA . SER A 1 109 ? -13.070 -5.876 8.935 1.00 95.56 109 SER A CA 1
ATOM 873 C C . SER A 1 109 ? -11.907 -6.043 9.922 1.00 95.56 109 SER A C 1
ATOM 875 O O . SER A 1 109 ? -12.061 -6.519 11.049 1.00 95.56 109 SER A O 1
ATOM 877 N N . ALA A 1 110 ? -10.705 -5.725 9.443 1.00 96.75 110 ALA A N 1
ATOM 878 C CA . ALA A 1 110 ? -9.455 -5.822 10.176 1.00 96.75 110 ALA A CA 1
ATOM 879 C C . ALA A 1 110 ? -9.449 -4.900 11.404 1.00 96.75 110 ALA A C 1
ATOM 881 O O . ALA A 1 110 ? -8.952 -5.283 12.461 1.00 96.75 110 ALA A O 1
ATOM 882 N N . VAL A 1 111 ? -10.062 -3.722 11.259 1.00 97.25 111 VAL A N 1
ATOM 883 C CA . VAL A 1 111 ? -10.259 -2.717 12.307 1.00 97.25 111 VAL A CA 1
ATOM 884 C C . VAL A 1 111 ? -11.692 -2.812 12.870 1.00 97.25 111 VAL A C 1
ATOM 886 O O . VAL A 1 111 ? -12.643 -2.850 12.082 1.00 97.25 111 VAL A O 1
ATOM 889 N N . PRO A 1 112 ? -11.888 -2.814 14.205 1.00 96.75 112 PRO A N 1
ATOM 890 C CA . PRO A 1 112 ? -13.199 -2.648 14.839 1.00 96.75 112 PRO A CA 1
ATOM 891 C C . PRO A 1 112 ? -13.935 -1.398 14.341 1.00 96.75 112 PRO A C 1
ATOM 893 O O . PRO A 1 112 ? -13.318 -0.358 14.131 1.00 96.75 112 PRO A O 1
ATOM 896 N N . GLN A 1 113 ? -15.255 -1.483 14.160 1.00 96.56 113 GLN A N 1
ATOM 897 C CA . GLN A 1 113 ? -16.038 -0.417 13.514 1.00 96.56 113 GLN A CA 1
ATOM 898 C C . GLN A 1 113 ? -15.992 0.923 14.271 1.00 96.56 113 GLN A C 1
ATOM 900 O O . GLN A 1 113 ? -15.940 1.975 13.641 1.00 96.56 113 GLN A O 1
ATOM 905 N N . ASP A 1 114 ? -15.957 0.910 15.606 1.00 97.44 114 ASP A N 1
ATOM 906 C CA . ASP A 1 114 ? -15.850 2.123 16.429 1.00 97.44 114 ASP A CA 1
ATOM 907 C C . ASP A 1 114 ? -14.492 2.830 16.246 1.00 97.44 114 ASP A C 1
ATOM 909 O O . ASP A 1 114 ? -14.427 4.056 16.141 1.00 97.44 114 ASP A O 1
ATOM 913 N N . LEU A 1 115 ? -13.411 2.048 16.173 1.00 97.69 115 LEU A N 1
ATOM 914 C CA . LEU A 1 115 ? -12.045 2.519 15.964 1.00 97.69 115 LEU A CA 1
ATOM 915 C C . LEU A 1 115 ? -11.854 3.003 14.521 1.00 97.69 115 LEU A C 1
ATOM 917 O O . LEU A 1 115 ? -11.279 4.066 14.293 1.00 97.69 115 LEU A O 1
ATOM 921 N N . ALA A 1 116 ? -12.414 2.273 13.555 1.00 97.88 116 ALA A N 1
ATOM 922 C CA . ALA A 1 116 ? -12.393 2.627 12.143 1.00 97.88 116 ALA A CA 1
ATOM 923 C C . ALA A 1 116 ? -13.102 3.970 11.885 1.00 97.88 116 ALA A C 1
ATOM 925 O O . ALA A 1 116 ? -12.550 4.819 11.179 1.00 97.88 116 ALA A O 1
ATOM 926 N N . TRP A 1 117 ? -14.276 4.204 12.486 1.00 97.88 117 TRP A N 1
ATOM 927 C CA . TRP A 1 117 ? -14.974 5.493 12.395 1.00 97.88 117 TRP A CA 1
ATOM 928 C C . TRP A 1 117 ? -14.219 6.626 13.093 1.00 97.88 117 TRP A C 1
ATOM 930 O O . TRP A 1 117 ? -14.118 7.721 12.538 1.00 97.88 117 TRP A O 1
ATOM 940 N N . ARG A 1 118 ? -13.634 6.368 14.270 1.00 97.94 118 ARG A N 1
ATOM 941 C CA . ARG A 1 118 ? -12.813 7.347 15.002 1.00 97.94 118 ARG A CA 1
ATOM 942 C C . ARG A 1 118 ? -11.630 7.825 14.160 1.00 97.94 118 ARG A C 1
ATOM 944 O O . ARG A 1 118 ? -11.465 9.029 13.967 1.00 97.94 118 ARG A O 1
ATOM 951 N N . TRP A 1 119 ? -10.868 6.893 13.590 1.00 98.06 119 TRP A N 1
ATOM 952 C CA . TRP A 1 119 ? -9.750 7.212 12.702 1.00 98.06 119 TRP A CA 1
ATOM 953 C C . TRP A 1 119 ? -10.199 7.879 11.403 1.00 98.06 119 TRP A C 1
ATOM 955 O O . TRP A 1 119 ? -9.531 8.805 10.945 1.00 98.06 119 TRP A O 1
ATOM 965 N N . PHE A 1 120 ? -11.331 7.461 10.821 1.00 97.69 120 PHE A N 1
ATOM 966 C CA . PHE A 1 120 ? -11.902 8.126 9.647 1.00 97.69 120 PHE A CA 1
ATOM 967 C C . PHE A 1 120 ? -12.164 9.608 9.932 1.00 97.69 120 PHE A C 1
ATOM 969 O O . PHE A 1 120 ? -11.704 10.463 9.177 1.00 97.69 120 PHE A O 1
ATOM 976 N N . GLU A 1 121 ? -12.823 9.926 11.045 1.00 97.38 121 GLU A N 1
ATOM 977 C CA . GLU A 1 121 ? -13.110 11.310 11.420 1.00 97.38 121 GLU A CA 1
ATOM 978 C C . GLU A 1 121 ? -11.846 12.103 11.783 1.00 97.38 121 GLU A C 1
ATOM 980 O O . GLU A 1 121 ? -11.700 13.239 11.328 1.00 97.38 121 GLU A O 1
ATOM 985 N N . GLN A 1 122 ? -10.886 11.516 12.509 1.00 96.88 122 GLN A N 1
ATOM 986 C CA . GLN A 1 122 ? -9.604 12.174 12.811 1.00 96.88 122 GLN A CA 1
ATOM 987 C C . GLN A 1 122 ? -8.825 12.521 11.537 1.00 96.88 122 GLN A C 1
ATOM 989 O O . GLN A 1 122 ? -8.469 13.678 11.329 1.00 96.88 122 GLN A O 1
ATOM 994 N N . LEU A 1 123 ? -8.616 11.555 10.640 1.00 96.75 123 LEU A N 1
ATOM 995 C CA . LEU A 1 123 ? -7.935 11.784 9.363 1.00 96.75 123 LEU A CA 1
ATOM 996 C C . LEU A 1 123 ? -8.688 12.804 8.490 1.00 96.75 123 LEU A C 1
ATOM 998 O O . LEU A 1 123 ? -8.064 13.662 7.868 1.00 96.75 123 LEU A O 1
ATOM 1002 N N . ARG A 1 124 ? -10.026 12.753 8.456 1.00 95.19 124 ARG A N 1
ATOM 1003 C CA . ARG A 1 124 ? -10.864 13.673 7.667 1.00 95.19 124 ARG A CA 1
ATOM 1004 C C . ARG A 1 124 ? -10.813 15.115 8.182 1.00 95.19 124 ARG A C 1
ATOM 1006 O O . ARG A 1 124 ? -10.887 16.033 7.370 1.00 95.19 124 ARG A O 1
ATOM 1013 N N . THR A 1 125 ? -10.711 15.319 9.498 1.00 95.12 125 THR A N 1
ATOM 1014 C CA . THR A 1 125 ? -10.858 16.645 10.134 1.00 95.12 125 THR A CA 1
ATOM 1015 C C . THR A 1 125 ? -9.552 17.283 10.608 1.00 95.12 125 THR A C 1
ATOM 1017 O O . THR A 1 125 ? -9.468 18.507 10.623 1.00 95.12 125 THR A O 1
ATOM 1020 N N . GLN A 1 126 ? -8.542 16.491 10.983 1.00 95.81 126 GLN A N 1
ATOM 1021 C CA . GLN A 1 126 ? -7.300 16.989 11.594 1.00 95.81 126 GLN A CA 1
ATOM 1022 C C . GLN A 1 126 ? -6.135 17.100 10.604 1.00 95.81 126 GLN A C 1
ATOM 1024 O O . GLN A 1 126 ? -5.184 17.837 10.861 1.00 95.81 126 GLN A O 1
ATOM 1029 N N . LEU A 1 127 ? -6.181 16.384 9.476 1.00 94.00 127 LEU A N 1
ATOM 1030 C CA . LEU A 1 127 ? -5.148 16.507 8.452 1.00 94.00 127 LEU A CA 1
ATOM 1031 C C . LEU A 1 127 ? -5.338 17.785 7.606 1.00 94.00 127 LEU A C 1
ATOM 1033 O O . LEU A 1 127 ? -6.469 18.113 7.236 1.00 94.00 127 LEU A O 1
ATOM 1037 N N . PRO A 1 128 ? -4.249 18.491 7.238 1.00 91.88 128 PRO A N 1
ATOM 1038 C CA . PRO A 1 128 ? -4.301 19.734 6.467 1.00 91.88 128 PRO A CA 1
ATOM 1039 C C . PRO A 1 128 ? -4.534 19.460 4.971 1.00 91.88 128 PRO A C 1
ATOM 1041 O O . PRO A 1 128 ? -3.639 19.615 4.140 1.00 91.88 128 PRO A O 1
ATOM 1044 N N . TRP A 1 129 ? -5.742 19.014 4.628 1.00 90.31 129 TRP A N 1
ATOM 1045 C CA . TRP A 1 129 ? -6.134 18.654 3.266 1.00 90.31 129 TRP A CA 1
ATOM 1046 C C . TRP A 1 129 ? -6.025 19.824 2.285 1.00 90.31 129 TRP A C 1
ATOM 1048 O O . TRP A 1 129 ? -6.651 20.865 2.473 1.00 90.31 129 TRP A O 1
ATOM 1058 N N . GLN A 1 130 ? -5.295 19.611 1.190 1.00 78.25 130 GLN A N 1
ATOM 1059 C CA . GLN A 1 130 ? -5.152 20.561 0.086 1.00 78.25 130 GLN A CA 1
ATOM 1060 C C . GLN A 1 130 ? -5.552 19.890 -1.232 1.00 78.25 130 GLN A C 1
ATOM 1062 O O . GLN A 1 130 ? -5.319 18.695 -1.426 1.00 78.25 130 GLN A O 1
ATOM 1067 N N . ASP A 1 131 ? -6.166 20.656 -2.132 1.00 77.62 131 ASP A N 1
ATOM 1068 C CA . ASP A 1 131 ? -6.398 20.222 -3.508 1.00 77.62 131 ASP A CA 1
ATOM 1069 C C . ASP A 1 131 ? -5.095 20.369 -4.298 1.00 77.62 131 ASP A C 1
ATOM 1071 O O . ASP A 1 131 ? -4.537 21.461 -4.404 1.00 77.62 131 ASP A O 1
ATOM 1075 N N . LEU A 1 132 ? -4.591 19.257 -4.832 1.00 72.06 132 LEU A N 1
ATOM 1076 C CA . LEU A 1 132 ? -3.357 19.247 -5.608 1.00 72.06 132 LEU A CA 1
ATOM 1077 C C . LEU A 1 132 ? -3.640 19.613 -7.070 1.00 72.06 132 LEU A C 1
ATOM 1079 O O . LEU A 1 132 ? -4.520 19.038 -7.719 1.00 72.06 132 LEU A O 1
ATOM 1083 N N . CYS A 1 133 ? -2.850 20.547 -7.595 1.00 63.97 133 CYS A N 1
ATOM 1084 C CA . CYS A 1 133 ? -2.848 20.929 -9.003 1.00 63.97 133 CYS A CA 1
ATOM 1085 C C . CYS A 1 133 ? -1.663 20.266 -9.714 1.00 63.97 133 CYS A C 1
ATOM 1087 O O . CYS A 1 133 ? -0.545 20.286 -9.199 1.00 63.97 133 CYS A O 1
ATOM 1089 N N . ASP A 1 134 ? -1.894 19.709 -10.903 1.00 59.94 134 ASP A N 1
ATOM 1090 C CA . ASP A 1 134 ? -0.830 19.167 -11.749 1.00 59.94 134 ASP A CA 1
ATOM 1091 C C . ASP A 1 134 ? -0.403 20.203 -12.793 1.00 59.94 134 ASP A C 1
ATOM 1093 O O . ASP A 1 134 ? -1.215 20.679 -13.590 1.00 59.94 134 ASP A O 1
ATOM 1097 N N . GLU A 1 135 ? 0.889 20.539 -12.804 1.00 54.06 135 GLU A N 1
ATOM 1098 C CA . GLU A 1 135 ? 1.481 21.472 -13.766 1.00 54.06 135 GLU A CA 1
ATOM 1099 C C . GLU A 1 135 ? 1.286 21.011 -15.222 1.00 54.06 135 GLU A C 1
ATOM 1101 O O . GLU A 1 135 ? 1.233 21.835 -16.133 1.00 54.06 135 GLU A O 1
ATOM 1106 N N . ARG A 1 136 ? 1.088 19.707 -15.462 1.00 51.09 136 ARG A N 1
ATOM 1107 C CA . ARG A 1 136 ? 0.809 19.153 -16.797 1.00 51.09 136 ARG A CA 1
ATOM 1108 C C . ARG A 1 136 ? -0.656 19.248 -17.230 1.00 51.09 136 ARG A C 1
ATOM 1110 O O . ARG A 1 136 ? -0.925 19.108 -18.419 1.00 51.09 136 ARG A O 1
ATOM 1117 N N . TYR A 1 137 ? -1.583 19.542 -16.314 1.00 49.88 137 TYR A N 1
ATOM 1118 C CA . TYR A 1 137 ? -3.003 19.795 -16.617 1.00 49.88 137 TYR A CA 1
ATOM 1119 C C . TYR A 1 137 ? -3.339 21.299 -16.692 1.00 49.88 137 TYR A C 1
ATOM 1121 O O . TYR A 1 137 ? -4.508 21.673 -16.825 1.00 49.88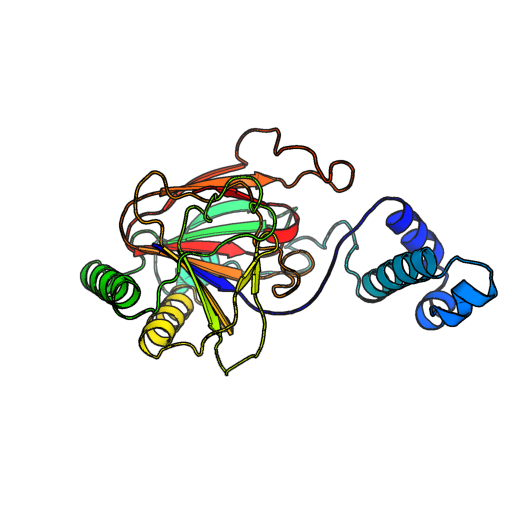 137 TYR A O 1
ATOM 1129 N N . GLN A 1 138 ? -2.322 22.175 -16.689 1.00 46.56 138 GLN A N 1
ATOM 1130 C CA . GLN A 1 138 ? -2.465 23.637 -16.799 1.00 46.56 138 GLN A CA 1
ATOM 1131 C C . GLN A 1 138 ? -3.176 24.126 -18.077 1.00 46.56 138 GLN A C 1
ATOM 1133 O O . GLN A 1 138 ? -3.569 25.287 -18.134 1.00 46.56 138 GLN A O 1
ATOM 1138 N N . GLY A 1 139 ? -3.395 23.265 -19.077 1.00 44.28 139 GLY A N 1
ATOM 1139 C CA . GLY A 1 139 ? -4.212 23.591 -20.251 1.00 44.28 139 GLY A CA 1
ATOM 1140 C C . GLY A 1 139 ? -5.730 23.610 -20.008 1.00 44.28 139 GLY A C 1
ATOM 1141 O O . GLY A 1 139 ? -6.443 24.222 -20.794 1.00 44.28 139 GLY A O 1
ATOM 1142 N N . GLU A 1 140 ? -6.238 22.956 -18.953 1.00 49.41 140 GLU A N 1
ATOM 1143 C CA . GLU A 1 140 ? -7.690 22.745 -18.764 1.00 49.41 140 GLU A CA 1
ATOM 1144 C C . GLU A 1 140 ? -8.197 22.964 -17.323 1.00 49.41 140 GLU A C 1
ATOM 1146 O O . GLU A 1 140 ? -9.362 22.694 -17.038 1.00 49.41 140 GLU A O 1
ATOM 1151 N N . GLY A 1 141 ? -7.353 23.427 -16.392 1.00 48.84 141 GLY A N 1
ATOM 1152 C CA . GLY A 1 141 ? -7.775 23.740 -15.014 1.00 48.84 141 GLY A CA 1
ATOM 1153 C C . GLY A 1 141 ? -8.256 22.532 -14.194 1.00 48.84 141 GLY A C 1
ATOM 1154 O O . GLY A 1 141 ? -8.984 22.694 -13.217 1.00 48.84 141 GLY A O 1
ATOM 1155 N N . LYS A 1 142 ? -7.880 21.311 -14.591 1.00 56.25 142 LYS A N 1
ATOM 1156 C CA . LYS A 1 142 ? -8.332 20.070 -13.950 1.00 56.25 142 LYS A CA 1
ATOM 1157 C C . LYS A 1 142 ? -7.485 19.748 -12.717 1.00 56.25 142 LYS A C 1
ATOM 1159 O O . LYS A 1 142 ? -6.292 19.471 -12.823 1.00 56.25 142 LYS A O 1
ATOM 1164 N N . HIS A 1 143 ? -8.124 19.771 -11.550 1.00 65.88 143 HIS A N 1
ATOM 1165 C CA . HIS A 1 143 ? -7.550 19.289 -10.293 1.00 65.88 143 HIS A CA 1
ATOM 1166 C C . HIS A 1 143 ? -7.322 17.773 -10.328 1.00 65.88 143 HIS A C 1
ATOM 1168 O O . HIS A 1 143 ? -8.012 17.049 -11.050 1.00 65.88 143 HIS A O 1
ATOM 1174 N N . ILE A 1 144 ? -6.408 17.274 -9.489 1.00 73.25 144 ILE A N 1
ATOM 1175 C CA . ILE A 1 144 ? -6.346 15.837 -9.207 1.00 73.25 144 ILE A CA 1
ATOM 1176 C C . ILE A 1 144 ? -7.686 15.417 -8.556 1.00 73.25 144 ILE A C 1
ATOM 1178 O O . ILE A 1 144 ? -8.110 16.063 -7.594 1.00 73.25 144 ILE A O 1
ATOM 1182 N N . PRO A 1 145 ? -8.362 14.349 -9.032 1.00 83.19 145 PRO A N 1
ATOM 1183 C CA . PRO A 1 145 ? -9.661 13.898 -8.513 1.00 83.19 145 PRO A CA 1
ATOM 1184 C C . PRO A 1 145 ? -9.515 13.090 -7.208 1.00 83.19 145 PRO A C 1
ATOM 1186 O O . PRO A 1 145 ? -10.003 11.971 -7.084 1.00 83.19 145 PRO A O 1
ATOM 1189 N N . ARG A 1 146 ? -8.749 13.633 -6.259 1.00 85.56 146 ARG A N 1
ATOM 1190 C CA . ARG A 1 146 ? -8.598 13.214 -4.857 1.00 85.56 146 ARG A CA 1
ATOM 1191 C C . ARG A 1 146 ? -7.723 14.240 -4.138 1.00 85.56 146 ARG A C 1
ATOM 1193 O O . ARG A 1 146 ? -6.915 14.922 -4.772 1.00 85.56 146 ARG A O 1
ATOM 1200 N N . ARG A 1 147 ? -7.808 14.297 -2.810 1.00 89.69 147 ARG A N 1
ATOM 1201 C CA . ARG A 1 147 ? -6.806 14.997 -1.987 1.00 89.69 147 ARG A CA 1
ATOM 1202 C C . ARG A 1 147 ? -5.792 14.001 -1.438 1.00 89.69 147 ARG A C 1
ATOM 1204 O O . ARG A 1 147 ? -6.168 12.892 -1.062 1.00 89.69 147 ARG A O 1
ATOM 1211 N N . THR A 1 148 ? -4.526 14.400 -1.368 1.00 90.19 148 THR A N 1
ATOM 1212 C CA . THR A 1 148 ? -3.421 13.511 -0.987 1.00 90.19 148 THR A CA 1
ATOM 1213 C C . THR A 1 148 ? -2.491 14.191 0.010 1.00 90.19 148 THR A C 1
ATOM 1215 O O . THR A 1 148 ? -2.110 15.344 -0.185 1.00 90.19 148 THR A O 1
ATOM 1218 N N . ILE A 1 149 ? -2.105 13.466 1.060 1.00 91.31 149 ILE A N 1
ATOM 1219 C CA . ILE A 1 149 ? -1.115 13.886 2.059 1.00 91.31 149 ILE A CA 1
ATOM 1220 C C . ILE A 1 149 ? -0.072 12.783 2.199 1.00 91.31 149 ILE A C 1
ATOM 1222 O O . ILE A 1 149 ? -0.421 11.617 2.363 1.00 91.31 149 ILE A O 1
ATOM 1226 N N . PHE A 1 150 ? 1.205 13.158 2.156 1.00 91.19 150 PHE A N 1
ATOM 1227 C CA . PHE A 1 150 ? 2.323 12.236 2.327 1.00 91.19 150 PHE A CA 1
ATOM 1228 C C . PHE A 1 150 ? 3.012 12.499 3.668 1.00 91.19 150 PHE A C 1
ATOM 1230 O O . PHE A 1 150 ? 3.678 13.523 3.834 1.00 91.19 150 PHE A O 1
ATOM 1237 N N . THR A 1 151 ? 2.853 11.588 4.628 1.00 90.88 151 THR A N 1
ATOM 1238 C CA . THR A 1 151 ? 3.529 11.664 5.928 1.00 90.88 151 THR A CA 1
ATOM 1239 C C . THR A 1 151 ? 4.792 10.809 5.947 1.00 90.88 151 THR A C 1
ATOM 1241 O O . THR A 1 151 ? 4.854 9.751 5.320 1.00 90.88 151 THR A O 1
ATOM 1244 N N . VAL A 1 152 ? 5.787 11.229 6.725 1.00 88.19 152 VAL A N 1
ATOM 1245 C CA . VAL A 1 152 ? 7.033 10.483 6.947 1.00 88.19 152 VAL A CA 1
ATOM 1246 C C . VAL A 1 152 ? 7.266 10.223 8.430 1.00 88.19 152 VAL A C 1
ATOM 1248 O O . VAL A 1 152 ? 7.129 11.111 9.276 1.00 88.19 152 VAL A O 1
ATOM 1251 N N . PHE A 1 153 ? 7.681 9.000 8.736 1.00 81.88 153 PHE A N 1
ATOM 1252 C CA . PHE A 1 153 ? 8.244 8.637 10.027 1.00 81.88 153 PHE A CA 1
ATOM 1253 C C . PHE A 1 153 ? 9.714 9.093 10.083 1.00 81.88 153 PHE A C 1
ATOM 1255 O O . PHE A 1 153 ? 10.395 9.163 9.059 1.00 81.88 153 PHE A O 1
ATOM 1262 N N . ASN A 1 154 ? 10.206 9.448 11.273 1.00 74.19 154 ASN A N 1
ATOM 1263 C CA . ASN A 1 154 ? 11.571 9.955 11.508 1.00 74.19 154 ASN A CA 1
ATOM 1264 C C . ASN A 1 154 ? 11.992 11.192 10.674 1.00 74.19 154 ASN A C 1
ATOM 1266 O O . ASN A 1 154 ? 13.178 11.498 10.588 1.00 74.19 154 ASN A O 1
ATOM 1270 N N . GLY A 1 155 ? 11.044 11.931 10.083 1.00 66.25 155 GLY A N 1
ATOM 1271 C CA . GLY A 1 155 ? 11.305 13.247 9.487 1.00 66.25 155 GLY A CA 1
ATOM 1272 C C . GLY A 1 155 ? 12.135 13.253 8.195 1.00 66.25 155 GLY A C 1
ATOM 1273 O O . GLY A 1 155 ? 12.881 14.205 7.969 1.00 66.25 155 GLY A O 1
ATOM 1274 N N . CYS A 1 156 ? 12.034 12.232 7.330 1.00 78.62 156 CYS A N 1
ATOM 1275 C CA . CYS A 1 156 ? 12.721 12.293 6.032 1.00 78.62 156 CYS A CA 1
ATOM 1276 C C . CYS A 1 156 ? 12.232 13.477 5.177 1.00 78.62 156 CYS A C 1
ATOM 1278 O O . CYS A 1 156 ? 11.049 13.587 4.874 1.00 78.62 156 CYS A O 1
ATOM 1280 N N . ASN A 1 157 ? 13.149 14.266 4.612 1.00 77.38 157 ASN A N 1
ATOM 1281 C CA . ASN A 1 157 ? 12.827 15.275 3.589 1.00 77.38 157 ASN A CA 1
ATOM 1282 C C . ASN A 1 157 ? 12.550 14.664 2.188 1.00 77.38 157 ASN A C 1
ATOM 1284 O O . ASN A 1 157 ? 12.776 15.289 1.152 1.00 77.38 157 ASN A O 1
ATOM 1288 N N . CYS A 1 158 ? 12.070 13.419 2.165 1.00 77.44 158 CYS A N 1
ATOM 1289 C CA . CYS A 1 158 ? 11.717 12.618 1.001 1.00 77.44 158 CYS A CA 1
ATOM 1290 C C . CYS A 1 158 ? 10.503 13.235 0.282 1.00 77.44 158 CYS A C 1
ATOM 1292 O O . CYS A 1 158 ? 9.393 13.190 0.802 1.00 77.44 158 CYS A O 1
ATOM 1294 N N . VAL A 1 159 ? 10.677 13.797 -0.918 1.00 77.12 159 VAL A N 1
ATOM 1295 C CA . VAL A 1 159 ? 9.551 14.331 -1.709 1.00 77.12 159 VAL A CA 1
ATOM 1296 C C . VAL A 1 159 ? 8.891 13.208 -2.503 1.00 77.12 159 VAL A C 1
ATOM 1298 O O . VAL A 1 159 ? 9.512 12.645 -3.408 1.00 77.12 159 VAL A O 1
ATOM 1301 N N . TYR A 1 160 ? 7.624 12.925 -2.202 1.00 75.25 160 TYR A N 1
ATOM 1302 C CA . TYR A 1 160 ? 6.797 12.017 -2.991 1.00 75.25 160 TYR A CA 1
ATOM 1303 C C . TYR A 1 160 ? 6.423 12.682 -4.324 1.00 75.25 160 TYR A C 1
ATOM 1305 O O . TYR A 1 160 ? 6.101 13.872 -4.368 1.00 75.25 160 TYR A O 1
ATOM 1313 N N . LYS A 1 161 ? 6.512 11.941 -5.433 1.00 72.25 161 LYS A N 1
ATOM 1314 C CA . LYS A 1 161 ? 6.264 12.467 -6.784 1.00 72.25 161 LYS A CA 1
ATOM 1315 C C . LYS A 1 161 ? 5.321 11.560 -7.557 1.00 72.25 161 LYS A C 1
ATOM 1317 O O . LYS A 1 161 ? 5.773 10.635 -8.223 1.00 72.25 161 LYS A O 1
ATOM 1322 N N . TYR A 1 162 ? 4.035 11.890 -7.531 1.00 66.94 162 TYR A N 1
ATOM 1323 C CA . TYR A 1 162 ? 3.004 11.176 -8.277 1.00 66.94 162 TYR A CA 1
ATOM 1324 C C . TYR A 1 162 ? 2.608 11.957 -9.527 1.00 66.94 162 TYR A C 1
ATOM 1326 O O . TYR A 1 162 ? 2.266 13.134 -9.445 1.00 66.94 162 TYR A O 1
ATOM 1334 N N . SER A 1 163 ? 2.624 11.308 -10.694 1.00 63.12 163 SER A N 1
ATOM 1335 C CA . SER A 1 163 ? 2.174 11.899 -11.967 1.00 63.12 163 SER A CA 1
ATOM 1336 C C . SER A 1 163 ? 2.730 13.302 -12.271 1.00 63.12 163 SER A C 1
ATOM 1338 O O . SER A 1 163 ? 2.117 14.064 -13.005 1.00 63.12 163 SER A O 1
ATOM 1340 N N . GLY A 1 164 ? 3.944 13.625 -11.815 1.00 64.25 164 GLY A N 1
ATOM 1341 C CA . GLY A 1 164 ? 4.588 14.929 -12.040 1.00 64.25 164 GLY A CA 1
ATOM 1342 C C . GLY A 1 164 ? 4.340 15.959 -10.935 1.00 64.25 164 GLY A C 1
ATOM 1343 O O . GLY A 1 164 ? 5.097 16.921 -10.839 1.00 64.25 164 GLY A O 1
ATOM 1344 N N . VAL A 1 165 ? 3.377 15.715 -10.044 1.00 72.31 165 VAL A N 1
ATOM 1345 C CA . VAL A 1 165 ? 3.109 16.551 -8.870 1.00 72.31 165 VAL A CA 1
ATOM 1346 C C . VAL A 1 165 ? 4.026 16.153 -7.722 1.00 72.31 165 VAL A C 1
ATOM 1348 O O . VAL A 1 165 ? 4.131 14.980 -7.365 1.00 72.31 165 VAL A O 1
ATOM 1351 N N . ALA A 1 166 ? 4.697 17.143 -7.137 1.00 79.44 166 ALA A N 1
ATOM 1352 C CA . ALA A 1 166 ? 5.558 16.967 -5.976 1.00 79.44 166 ALA A CA 1
ATOM 1353 C C . ALA A 1 166 ? 4.776 17.227 -4.680 1.00 79.44 166 ALA A C 1
ATOM 1355 O O . ALA A 1 166 ? 4.445 18.370 -4.365 1.00 79.44 166 ALA A O 1
ATOM 1356 N N . VAL A 1 167 ? 4.527 16.174 -3.903 1.00 80.38 167 VAL A N 1
ATOM 1357 C CA . VAL A 1 167 ? 3.935 16.264 -2.564 1.00 80.38 167 VAL A CA 1
ATOM 1358 C C . VAL A 1 167 ? 5.074 16.333 -1.549 1.00 80.38 167 VAL A C 1
ATOM 1360 O O . VAL A 1 167 ? 5.895 15.418 -1.438 1.00 80.38 167 VAL A O 1
ATOM 1363 N N . LYS A 1 168 ? 5.161 17.452 -0.823 1.00 84.75 168 LYS A N 1
ATOM 1364 C CA . LYS A 1 168 ? 6.152 17.614 0.249 1.00 84.75 168 LYS A CA 1
ATOM 1365 C C . LYS A 1 168 ? 5.802 16.688 1.422 1.00 84.75 168 LYS A C 1
ATOM 1367 O O . LYS A 1 168 ? 4.620 16.580 1.747 1.00 84.75 168 LYS A O 1
ATOM 1372 N N . PRO A 1 169 ? 6.797 16.061 2.069 1.00 85.94 169 PRO A N 1
ATOM 1373 C CA . PRO A 1 169 ? 6.552 15.251 3.250 1.00 85.94 169 PRO A CA 1
ATOM 1374 C C . PRO A 1 169 ? 6.100 16.131 4.416 1.00 85.94 169 PRO A C 1
ATOM 1376 O O . PRO A 1 169 ? 6.650 17.211 4.643 1.00 85.94 169 PRO A O 1
ATOM 1379 N N . THR A 1 170 ? 5.133 15.645 5.184 1.00 89.00 170 THR A N 1
ATOM 1380 C CA . THR A 1 170 ? 4.783 16.188 6.501 1.00 89.00 170 THR A CA 1
ATOM 1381 C C . THR A 1 170 ? 5.242 15.229 7.595 1.00 89.00 170 THR A C 1
ATOM 1383 O O . THR A 1 170 ? 5.279 14.015 7.392 1.00 89.00 170 THR A O 1
ATOM 1386 N N . ILE A 1 171 ? 5.566 15.750 8.778 1.00 90.56 171 ILE A N 1
ATOM 1387 C CA . ILE A 1 171 ? 5.833 14.908 9.953 1.00 90.56 171 ILE A CA 1
ATOM 1388 C C . ILE A 1 171 ? 4.578 14.071 10.239 1.00 90.56 171 ILE A C 1
ATOM 1390 O O . ILE A 1 171 ? 3.472 14.610 10.226 1.00 90.56 171 ILE A O 1
ATOM 1394 N N . GLU A 1 172 ? 4.743 12.763 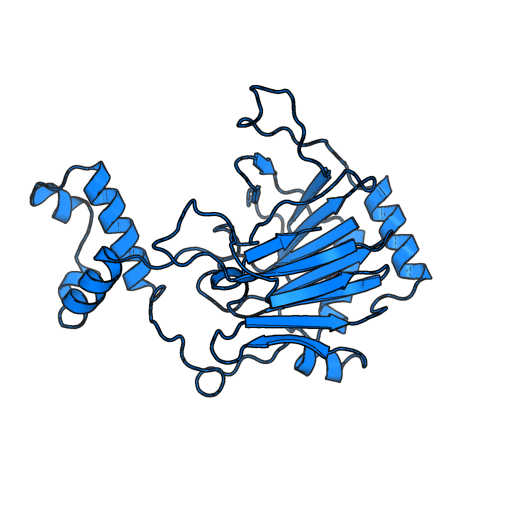10.447 1.00 92.31 172 GLU A N 1
ATOM 1395 C CA . GLU A 1 172 ? 3.656 11.858 10.839 1.00 92.31 172 GLU A CA 1
ATOM 1396 C C . GLU A 1 172 ? 3.025 12.298 12.177 1.00 92.31 172 GLU A C 1
ATOM 1398 O O . GLU A 1 172 ? 3.726 12.309 13.189 1.00 92.31 172 GLU A O 1
ATOM 1403 N N . PRO A 1 173 ? 1.724 12.655 12.216 1.00 93.88 173 PRO A N 1
ATOM 1404 C CA . PRO A 1 173 ? 1.027 12.939 13.469 1.00 93.88 173 PRO A CA 1
ATOM 1405 C C . PRO A 1 173 ? 0.854 11.674 14.320 1.00 93.88 173 PRO A C 1
ATOM 1407 O O . PRO A 1 173 ? 0.660 10.586 13.775 1.00 93.88 173 PRO A O 1
ATOM 1410 N N . ASP A 1 174 ? 0.806 11.815 15.647 1.00 94.00 174 ASP A N 1
ATOM 1411 C CA . ASP A 1 174 ? 0.724 10.674 16.577 1.00 94.00 174 ASP A CA 1
ATOM 1412 C C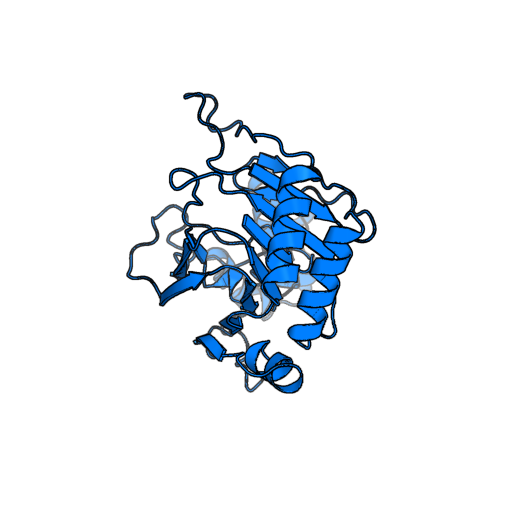 . ASP A 1 174 ? -0.453 9.725 16.294 1.00 94.00 174 ASP A C 1
ATOM 1414 O O . ASP A 1 174 ? -0.296 8.506 16.365 1.00 94.00 174 ASP A O 1
ATOM 1418 N N . PHE A 1 175 ? -1.616 10.254 15.895 1.00 94.00 175 PHE A N 1
ATOM 1419 C CA . PHE A 1 175 ? -2.780 9.430 15.544 1.00 94.00 175 PHE A CA 1
ATOM 1420 C C . PHE A 1 175 ? -2.600 8.662 14.220 1.00 94.00 175 PHE A C 1
ATOM 1422 O O . PHE A 1 175 ? -3.167 7.587 14.049 1.00 94.00 175 PHE A O 1
ATOM 1429 N N . VAL A 1 176 ? -1.774 9.157 13.290 1.00 95.19 176 VAL A N 1
ATOM 1430 C CA . VAL A 1 176 ? -1.383 8.405 12.082 1.00 95.19 176 VAL A CA 1
ATOM 1431 C C . VAL A 1 176 ? -0.367 7.322 12.449 1.00 95.19 176 VAL A C 1
ATOM 1433 O O . VAL A 1 176 ? -0.479 6.190 11.977 1.00 95.19 176 VAL A O 1
ATOM 1436 N N . ALA A 1 177 ? 0.562 7.621 13.364 1.00 94.06 177 ALA A N 1
ATOM 1437 C CA . ALA A 1 177 ? 1.491 6.633 13.906 1.00 94.06 177 ALA A CA 1
ATOM 1438 C C . ALA A 1 177 ? 0.771 5.510 14.684 1.00 94.06 177 ALA A C 1
ATOM 1440 O O . ALA A 1 177 ? 1.203 4.358 14.620 1.00 94.06 177 ALA A O 1
ATOM 1441 N N . GLU A 1 178 ? -0.329 5.806 15.388 1.00 95.56 178 GLU A N 1
ATOM 1442 C CA . GLU A 1 178 ? -1.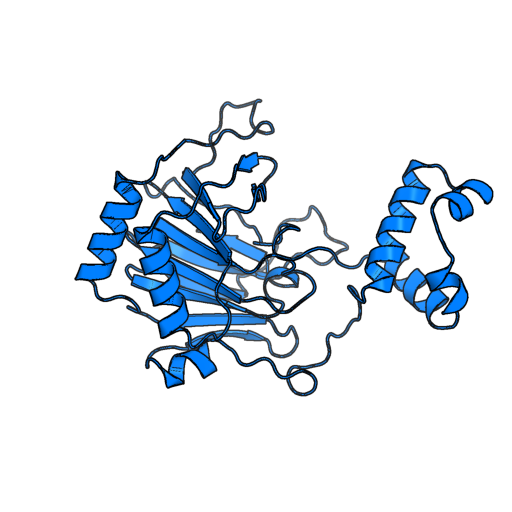217 4.809 16.013 1.00 95.56 178 GLU A CA 1
ATOM 1443 C C . GLU A 1 178 ? -1.800 3.851 14.963 1.00 95.56 178 GLU A C 1
ATOM 1445 O O . GLU A 1 178 ? -1.620 2.635 15.071 1.00 95.56 178 GLU A O 1
ATOM 1450 N N . ILE A 1 179 ? -2.413 4.397 13.906 1.00 96.88 179 ILE A N 1
ATOM 1451 C CA . ILE A 1 179 ? -2.983 3.619 12.796 1.00 96.88 179 ILE A CA 1
ATOM 1452 C C . ILE A 1 179 ? -1.909 2.734 12.151 1.00 96.88 179 ILE A C 1
ATOM 1454 O O . ILE A 1 179 ? -2.120 1.534 11.956 1.00 96.88 179 ILE A O 1
ATOM 1458 N N . ARG A 1 180 ? -0.730 3.299 11.861 1.00 95.31 180 ARG A N 1
ATOM 1459 C CA . ARG A 1 180 ? 0.401 2.570 11.273 1.00 95.31 180 ARG A CA 1
ATOM 1460 C C . ARG A 1 180 ? 0.859 1.418 12.169 1.00 95.31 180 ARG A C 1
ATOM 1462 O O . ARG A 1 180 ? 0.998 0.297 11.679 1.00 95.31 180 ARG A O 1
ATOM 1469 N N . LYS A 1 181 ? 1.042 1.659 13.474 1.00 95.12 181 LYS A N 1
ATOM 1470 C CA . LYS A 1 181 ? 1.410 0.623 14.458 1.00 95.12 181 LYS A CA 1
ATOM 1471 C C . LYS A 1 181 ? 0.362 -0.487 14.536 1.00 95.12 181 LYS A C 1
ATOM 1473 O O . LYS A 1 181 ? 0.740 -1.655 14.577 1.00 95.12 181 LYS A O 1
ATOM 1478 N N . TYR A 1 182 ? -0.928 -0.147 14.500 1.00 96.88 182 TYR A N 1
ATOM 1479 C CA . TYR A 1 182 ? -2.003 -1.139 14.477 1.00 96.88 182 TYR A CA 1
ATOM 1480 C C . TYR A 1 182 ? -1.931 -2.024 13.226 1.00 96.88 182 TYR A C 1
ATOM 1482 O O . TYR A 1 182 ? -1.924 -3.249 13.343 1.00 96.88 182 TYR A O 1
ATOM 1490 N N . CYS A 1 183 ? -1.814 -1.415 12.040 1.00 96.75 183 CYS A N 1
ATOM 1491 C CA . CYS A 1 183 ? -1.732 -2.132 10.764 1.00 96.75 183 CYS A CA 1
ATOM 1492 C C . CYS A 1 183 ? -0.510 -3.070 10.703 1.00 96.75 183 CYS A C 1
ATOM 1494 O O . CYS A 1 183 ? -0.628 -4.213 10.259 1.00 96.75 183 CYS A O 1
ATOM 1496 N N . VAL A 1 184 ? 0.652 -2.620 11.195 1.00 95.94 184 VAL A N 1
ATOM 1497 C CA . VAL A 1 184 ? 1.851 -3.468 11.341 1.00 95.94 184 VAL A CA 1
ATOM 1498 C C . VAL A 1 184 ? 1.582 -4.621 12.311 1.00 95.94 184 VAL A C 1
ATOM 1500 O O . VAL A 1 184 ? 1.809 -5.776 11.961 1.00 95.94 184 VAL A O 1
ATOM 1503 N N . GLY A 1 185 ? 1.020 -4.334 13.489 1.00 96.50 185 GLY A N 1
ATOM 1504 C CA . GLY A 1 185 ? 0.717 -5.348 14.497 1.00 96.50 185 GLY A CA 1
ATOM 1505 C C . GLY A 1 185 ? -0.141 -6.491 13.950 1.00 96.50 185 GLY A C 1
ATOM 1506 O O . GLY A 1 185 ? 0.237 -7.653 14.078 1.00 96.50 185 GLY A O 1
ATOM 1507 N N . ILE A 1 186 ? -1.253 -6.181 13.276 1.00 96.56 186 ILE A N 1
ATOM 1508 C CA . ILE A 1 186 ? -2.171 -7.216 12.766 1.00 96.56 186 ILE A CA 1
ATOM 1509 C C . ILE A 1 186 ? -1.720 -7.893 11.462 1.00 96.56 186 ILE A C 1
ATOM 1511 O O . ILE A 1 186 ? -2.278 -8.933 11.111 1.00 96.56 186 ILE A O 1
ATOM 1515 N N . SER A 1 187 ? -0.732 -7.339 10.750 1.00 95.81 187 SER A N 1
ATOM 1516 C CA . SER A 1 187 ? -0.124 -7.974 9.565 1.00 95.81 187 SER A CA 1
ATOM 1517 C C . SER A 1 187 ? 0.984 -8.973 9.919 1.00 95.81 187 SER A C 1
ATOM 1519 O O . SER A 1 187 ? 1.393 -9.757 9.066 1.00 95.81 187 SER A O 1
ATOM 1521 N N . GLY A 1 188 ? 1.468 -8.976 11.167 1.00 94.94 188 GLY A N 1
ATOM 1522 C CA . GLY A 1 188 ? 2.573 -9.839 11.594 1.00 94.94 188 GLY A CA 1
ATOM 1523 C C . GLY A 1 188 ? 3.929 -9.467 10.980 1.00 94.94 188 GLY A C 1
ATOM 1524 O O . GLY A 1 188 ? 4.862 -10.267 11.048 1.00 94.94 188 GLY A O 1
ATOM 1525 N N . LEU A 1 189 ? 4.046 -8.278 10.377 1.00 93.06 189 LEU A N 1
ATOM 1526 C CA . LEU A 1 189 ? 5.308 -7.758 9.857 1.00 93.06 189 LEU A CA 1
ATOM 1527 C C . LEU A 1 189 ? 6.270 -7.401 10.996 1.00 93.06 189 LEU A C 1
ATOM 1529 O O . LEU A 1 189 ? 5.878 -6.855 12.026 1.00 93.06 189 LEU A O 1
ATOM 1533 N N . THR A 1 190 ? 7.555 -7.679 10.779 1.00 87.31 190 THR A N 1
ATOM 1534 C CA . THR A 1 190 ? 8.644 -7.321 11.700 1.00 87.31 190 THR A CA 1
ATOM 1535 C C . THR A 1 190 ? 9.263 -5.959 11.381 1.00 87.31 190 THR A C 1
ATOM 1537 O O . THR A 1 190 ? 9.779 -5.300 12.284 1.00 87.31 190 THR A O 1
ATOM 1540 N N . THR A 1 191 ? 9.197 -5.511 10.123 1.00 85.31 191 THR A N 1
ATOM 1541 C CA . THR A 1 191 ? 9.581 -4.155 9.712 1.00 85.31 191 THR A CA 1
ATOM 1542 C C . THR A 1 191 ? 8.394 -3.196 9.825 1.00 85.31 191 THR A C 1
ATOM 1544 O O . THR A 1 191 ? 7.231 -3.580 9.701 1.00 85.31 191 THR A O 1
ATOM 1547 N N . GLN A 1 192 ? 8.683 -1.921 10.091 1.00 84.62 192 GLN A N 1
ATOM 1548 C CA . GLN A 1 192 ? 7.680 -0.857 10.091 1.00 84.62 192 GLN A CA 1
ATOM 1549 C C . GLN A 1 192 ? 7.830 -0.018 8.817 1.00 84.62 192 GLN A C 1
ATOM 1551 O O . GLN A 1 192 ? 8.935 0.469 8.566 1.00 84.62 192 GLN A O 1
ATOM 1556 N N . PRO A 1 193 ? 6.741 0.246 8.069 1.00 88.75 193 PRO A N 1
ATOM 1557 C CA . PRO A 1 193 ? 6.741 1.267 7.031 1.00 88.75 193 PRO A CA 1
ATOM 1558 C C . PRO A 1 193 ? 7.208 2.612 7.592 1.00 88.75 193 PRO A C 1
ATOM 1560 O O . PRO A 1 193 ? 6.890 2.962 8.734 1.00 88.75 193 PRO A O 1
ATOM 1563 N N . ASN A 1 194 ? 7.952 3.366 6.786 1.00 86.56 194 ASN A N 1
ATOM 1564 C CA . ASN A 1 194 ? 8.555 4.639 7.188 1.00 86.56 194 ASN A CA 1
ATOM 1565 C C . ASN A 1 194 ? 7.876 5.866 6.554 1.00 86.56 194 ASN A C 1
ATOM 1567 O O . ASN A 1 194 ? 8.292 7.001 6.792 1.00 86.56 194 ASN A O 1
ATOM 1571 N N . CYS A 1 195 ? 6.808 5.656 5.787 1.00 90.00 195 CYS A N 1
ATOM 1572 C CA . CYS A 1 195 ? 5.963 6.706 5.236 1.00 90.00 195 CYS A CA 1
ATOM 1573 C C . CYS A 1 195 ? 4.509 6.234 5.097 1.00 90.00 195 CYS A C 1
ATOM 1575 O O . CYS A 1 195 ? 4.223 5.036 5.185 1.00 90.00 195 CYS A O 1
ATOM 1577 N N . CYS A 1 196 ? 3.597 7.181 4.880 1.00 92.19 196 CYS A N 1
ATOM 1578 C CA . CYS A 1 196 ? 2.199 6.908 4.569 1.00 92.19 196 CYS A CA 1
ATOM 1579 C C . CYS A 1 196 ? 1.669 7.914 3.538 1.00 92.19 196 CYS A C 1
ATOM 1581 O O . CYS A 1 196 ? 1.765 9.128 3.724 1.00 92.19 196 CYS A O 1
ATOM 1583 N N . ASN A 1 197 ? 1.094 7.405 2.453 1.00 92.19 197 ASN A N 1
ATOM 1584 C CA . ASN A 1 197 ? 0.388 8.170 1.435 1.00 92.19 197 ASN A CA 1
ATOM 1585 C C . ASN A 1 197 ? -1.126 8.057 1.685 1.00 92.19 197 ASN A C 1
ATOM 1587 O O . ASN A 1 197 ? -1.723 6.993 1.507 1.00 92.19 197 ASN A O 1
ATOM 1591 N N . ILE A 1 198 ? -1.744 9.147 2.136 1.00 94.12 198 ILE A N 1
ATOM 1592 C CA . ILE A 1 198 ? -3.136 9.197 2.596 1.00 94.12 198 ILE A CA 1
ATOM 1593 C C . ILE A 1 198 ? -3.983 9.874 1.518 1.00 94.12 198 ILE A C 1
ATOM 1595 O O . ILE A 1 198 ? -3.799 11.056 1.227 1.00 94.12 198 ILE A O 1
ATOM 1599 N N . ASN A 1 199 ? -4.931 9.136 0.942 1.00 93.06 199 ASN A N 1
ATOM 1600 C CA . ASN A 1 199 ? -5.792 9.587 -0.149 1.00 93.06 199 ASN A CA 1
ATOM 1601 C C . ASN A 1 199 ? -7.254 9.726 0.309 1.00 93.06 199 ASN A C 1
ATOM 1603 O O . ASN A 1 199 ? -7.892 8.759 0.747 1.00 93.06 199 ASN A O 1
ATOM 1607 N N . LEU A 1 200 ? -7.805 10.933 0.172 1.00 93.38 200 LEU A N 1
ATOM 1608 C CA . LEU A 1 200 ? -9.211 11.250 0.403 1.00 93.38 200 LEU A CA 1
ATOM 1609 C C . LEU A 1 200 ? -9.936 11.401 -0.939 1.00 93.38 200 LEU A C 1
ATOM 1611 O O . LEU A 1 200 ? -9.768 12.398 -1.639 1.00 93.38 200 LEU A O 1
ATOM 1615 N N . TYR A 1 201 ? -10.772 10.410 -1.239 1.00 91.81 201 TYR A N 1
ATOM 1616 C CA . TYR A 1 201 ? -11.810 10.467 -2.265 1.00 91.81 201 TYR A CA 1
ATOM 1617 C C . TYR A 1 201 ? -13.085 11.010 -1.604 1.00 91.81 201 TYR A C 1
ATOM 1619 O O . TYR A 1 201 ? -13.590 10.391 -0.660 1.00 91.81 201 TYR A O 1
ATOM 1627 N N . ARG A 1 202 ? -13.546 12.188 -2.032 1.00 90.00 202 ARG A N 1
ATOM 1628 C CA . ARG A 1 202 ? -14.654 12.953 -1.429 1.00 90.00 202 ARG A CA 1
ATOM 1629 C C . ARG A 1 202 ? -16.017 12.326 -1.716 1.00 90.00 202 ARG A C 1
ATOM 1631 O O . ARG A 1 202 ? -16.848 12.221 -0.820 1.00 90.00 202 ARG A O 1
ATOM 1638 N N . ASP A 1 203 ? -16.211 11.888 -2.953 1.00 86.81 203 ASP A N 1
ATOM 1639 C CA . ASP A 1 203 ? -17.446 11.316 -3.489 1.00 86.81 203 ASP A CA 1
ATOM 1640 C C . ASP A 1 203 ? -17.117 10.285 -4.592 1.00 86.81 203 ASP A C 1
ATOM 1642 O O . ASP A 1 203 ? -15.981 9.816 -4.685 1.00 86.81 203 ASP A O 1
ATOM 1646 N N . GLY A 1 204 ? -18.114 9.868 -5.379 1.00 83.69 204 GLY A N 1
ATOM 1647 C CA . GLY A 1 204 ? -17.952 8.905 -6.479 1.00 83.69 204 GLY A CA 1
ATOM 1648 C C . GLY A 1 204 ? -17.372 9.471 -7.785 1.00 83.69 204 GLY A C 1
ATOM 1649 O O . GLY A 1 204 ? -17.240 8.713 -8.742 1.00 83.69 204 GLY A O 1
ATOM 1650 N N . HIS A 1 205 ? -17.059 10.768 -7.854 1.00 84.31 205 HIS A N 1
ATOM 1651 C CA . HIS A 1 205 ? -16.355 11.391 -8.980 1.00 84.31 205 HIS A CA 1
ATOM 1652 C C . HIS A 1 205 ? -14.838 11.451 -8.741 1.00 84.31 205 HIS A C 1
ATOM 1654 O O . HIS A 1 205 ? -14.057 11.412 -9.696 1.00 84.31 205 HIS A O 1
ATOM 1660 N N . ASP A 1 206 ? -14.417 11.495 -7.474 1.00 86.69 206 ASP A N 1
ATOM 1661 C CA . ASP A 1 206 ? -13.022 11.286 -7.091 1.00 86.69 206 ASP A CA 1
ATOM 1662 C C . ASP A 1 206 ? -12.588 9.831 -7.345 1.00 86.69 206 ASP A C 1
ATOM 1664 O O . ASP A 1 206 ? -13.256 8.884 -6.925 1.00 86.69 206 ASP A O 1
ATOM 1668 N N . SER A 1 207 ? -11.441 9.664 -8.004 1.00 82.38 207 SER A N 1
ATOM 1669 C CA . SER A 1 207 ? -10.924 8.381 -8.497 1.00 82.38 207 SER A CA 1
ATOM 1670 C C . SER A 1 207 ? -9.395 8.382 -8.615 1.00 82.38 207 SER A C 1
ATOM 1672 O O . SER A 1 207 ? -8.727 9.420 -8.499 1.00 82.38 207 SER A O 1
ATOM 1674 N N . VAL A 1 208 ? -8.808 7.214 -8.876 1.00 82.31 208 VAL A N 1
ATOM 1675 C CA . VAL A 1 208 ? -7.421 7.117 -9.348 1.00 82.31 208 VAL A CA 1
ATOM 1676 C C . VAL A 1 208 ? -7.341 6.302 -10.635 1.00 82.31 208 VAL A C 1
ATOM 1678 O O . VAL A 1 208 ? -7.818 5.174 -10.725 1.00 82.31 208 VAL A O 1
ATOM 1681 N N . GLY A 1 209 ? -6.734 6.897 -11.663 1.00 78.38 209 GLY A N 1
ATOM 1682 C CA . GLY A 1 209 ? -6.462 6.203 -12.918 1.00 78.38 209 GLY A CA 1
ATOM 1683 C C . GLY A 1 209 ? -5.418 5.099 -12.746 1.00 78.38 209 GLY A C 1
ATOM 1684 O O . GLY A 1 209 ? -4.613 5.135 -11.819 1.00 78.38 209 GLY A O 1
ATOM 1685 N N . TRP A 1 210 ? -5.413 4.151 -13.686 1.00 79.69 210 TRP A N 1
ATOM 1686 C CA . TRP A 1 210 ? -4.495 3.011 -13.723 1.00 79.69 210 TRP A CA 1
ATOM 1687 C C . TRP A 1 210 ? -3.032 3.413 -13.493 1.00 79.69 210 TRP A C 1
ATOM 1689 O O . TRP A 1 210 ? -2.397 3.987 -14.383 1.00 79.69 210 TRP A O 1
ATOM 1699 N N . HIS A 1 211 ? -2.508 3.076 -12.318 1.00 78.00 211 HIS A N 1
ATOM 1700 C CA . HIS A 1 211 ? -1.145 3.385 -11.892 1.00 78.00 211 HIS A CA 1
ATOM 1701 C C . HIS A 1 211 ? -0.547 2.246 -11.064 1.00 78.00 211 HIS A C 1
ATOM 1703 O O . HIS A 1 211 ? -1.235 1.311 -10.649 1.00 78.00 211 HIS A O 1
ATOM 1709 N N . THR A 1 212 ? 0.752 2.361 -10.828 1.00 77.81 212 THR A N 1
ATOM 1710 C CA . THR A 1 212 ? 1.544 1.500 -9.956 1.00 77.81 212 THR A CA 1
ATOM 1711 C C . THR A 1 212 ? 2.185 2.376 -8.883 1.00 77.81 212 THR A C 1
ATOM 1713 O O . THR A 1 212 ? 2.610 3.484 -9.217 1.00 77.81 212 THR A O 1
ATOM 1716 N N . ASP A 1 213 ? 2.311 1.883 -7.648 1.00 79.19 213 ASP A N 1
ATOM 1717 C CA . ASP A 1 213 ? 3.095 2.538 -6.585 1.00 79.19 213 ASP A CA 1
ATOM 1718 C C . ASP A 1 213 ? 4.591 2.252 -6.819 1.00 79.19 213 ASP A C 1
ATOM 1720 O O . ASP A 1 213 ? 5.258 1.516 -6.084 1.00 79.19 213 ASP A O 1
ATOM 1724 N N . ASP A 1 214 ? 5.083 2.744 -7.955 1.00 69.50 214 ASP A N 1
ATOM 1725 C CA . ASP A 1 214 ? 6.369 2.388 -8.551 1.00 69.50 214 ASP A CA 1
ATOM 1726 C C . ASP A 1 214 ? 7.393 3.519 -8.568 1.00 69.50 214 ASP A C 1
ATOM 1728 O O . ASP A 1 214 ? 8.467 3.412 -9.187 1.00 69.50 214 ASP A O 1
ATOM 1732 N N . GLU A 1 215 ? 7.059 4.585 -7.840 1.00 74.88 215 GLU A N 1
ATOM 1733 C CA . GLU A 1 215 ? 7.932 5.703 -7.595 1.00 74.88 215 GLU A CA 1
ATOM 1734 C C . GLU A 1 215 ? 9.277 5.194 -7.100 1.00 74.88 215 GLU A C 1
ATOM 1736 O O . GLU A 1 215 ? 9.410 4.323 -6.242 1.00 74.88 215 GLU A O 1
ATOM 1741 N N . GLU A 1 216 ? 10.318 5.816 -7.630 1.00 67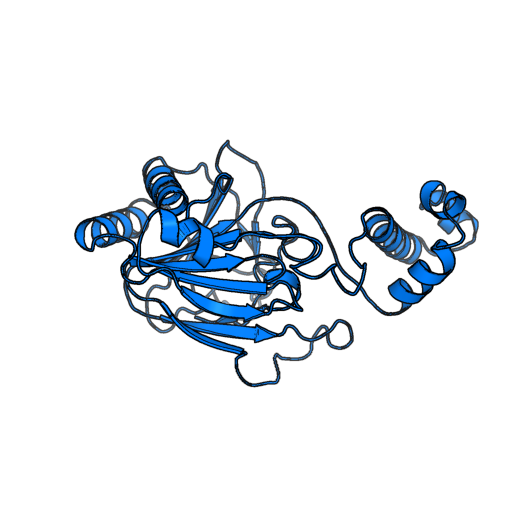.19 216 GLU A N 1
ATOM 1742 C CA . GLU A 1 216 ? 11.701 5.428 -7.392 1.00 67.19 216 GLU A CA 1
ATOM 1743 C C . GLU A 1 216 ? 12.119 5.553 -5.920 1.00 67.19 216 GLU A C 1
ATOM 1745 O O . GLU A 1 216 ? 13.199 5.101 -5.567 1.00 67.19 216 GLU A O 1
ATOM 1750 N N . LEU A 1 217 ? 11.263 6.161 -5.095 1.00 71.06 217 LEU A N 1
ATOM 1751 C CA . LEU A 1 217 ? 11.341 6.243 -3.645 1.00 71.06 217 LEU A CA 1
ATOM 1752 C C . LEU A 1 217 ? 11.061 4.894 -2.951 1.00 71.06 217 LEU A C 1
ATOM 1754 O O . LEU A 1 217 ? 11.601 4.671 -1.877 1.00 71.06 217 LEU A O 1
ATOM 1758 N N . PHE A 1 218 ? 10.239 4.009 -3.521 1.00 74.25 218 PHE A N 1
ATOM 1759 C CA . PHE A 1 218 ? 9.751 2.792 -2.850 1.00 74.25 218 PHE A CA 1
ATOM 1760 C C . PHE A 1 218 ? 10.469 1.499 -3.256 1.00 74.25 218 PHE A C 1
ATOM 1762 O O . PHE A 1 218 ? 10.183 0.450 -2.707 1.00 74.25 218 PHE A O 1
ATOM 1769 N N . GLU A 1 219 ? 11.375 1.528 -4.235 1.00 68.88 219 GLU A N 1
ATOM 1770 C CA . GLU A 1 219 ? 12.105 0.358 -4.770 1.00 68.88 219 GLU A CA 1
ATOM 1771 C C . GLU A 1 219 ? 11.275 -0.830 -5.316 1.00 68.88 219 GLU A C 1
ATOM 1773 O O . GLU A 1 219 ? 11.857 -1.734 -5.915 1.00 68.88 219 GLU A O 1
ATOM 1778 N N . GLY A 1 220 ? 9.941 -0.822 -5.202 1.00 69.44 220 GLY A N 1
ATOM 1779 C CA . GLY A 1 220 ? 9.051 -1.969 -5.466 1.00 69.44 220 GLY A CA 1
ATOM 1780 C C . GLY A 1 220 ? 9.043 -2.542 -6.885 1.00 69.44 220 GLY A C 1
ATOM 1781 O O . GLY A 1 220 ? 8.349 -3.516 -7.162 1.00 69.44 220 GLY A O 1
ATOM 1782 N N . GLY A 1 221 ? 9.818 -1.959 -7.796 1.00 67.75 221 GLY A N 1
ATOM 1783 C CA . GLY A 1 221 ? 10.083 -2.556 -9.092 1.00 67.75 221 GLY A CA 1
ATOM 1784 C C . GLY A 1 221 ? 11.272 -3.536 -9.134 1.00 67.75 221 GLY A C 1
ATOM 1785 O O . GLY A 1 221 ? 11.452 -4.150 -10.183 1.00 67.75 221 GLY A O 1
ATOM 1786 N N . TYR A 1 222 ? 12.140 -3.641 -8.110 1.00 65.75 222 TYR A N 1
ATOM 1787 C CA . TYR A 1 222 ? 13.396 -4.451 -8.175 1.00 65.75 222 TYR A CA 1
ATOM 1788 C C . TYR A 1 222 ? 13.676 -5.269 -6.924 1.00 65.75 222 TYR A C 1
ATOM 1790 O O . TYR A 1 222 ? 14.533 -6.146 -6.983 1.00 65.75 222 TYR A O 1
ATOM 1798 N N . LYS A 1 223 ? 12.961 -5.020 -5.828 1.00 74.25 223 LYS A N 1
ATOM 1799 C CA . LYS A 1 223 ? 12.971 -5.902 -4.668 1.00 74.25 223 LYS A CA 1
ATOM 1800 C C . LYS A 1 223 ? 11.563 -6.176 -4.181 1.00 74.25 223 LYS A C 1
ATOM 1802 O O . LYS A 1 223 ? 10.626 -5.439 -4.490 1.00 74.25 223 LYS A O 1
ATOM 1807 N N . ASP A 1 224 ? 11.484 -7.188 -3.334 1.00 83.25 224 ASP A N 1
ATOM 1808 C CA . ASP A 1 224 ? 10.321 -7.443 -2.512 1.00 83.25 224 ASP A CA 1
ATOM 1809 C C . ASP A 1 224 ? 10.051 -6.246 -1.597 1.00 83.25 224 ASP A C 1
ATOM 1811 O O . ASP A 1 224 ? 10.899 -5.856 -0.789 1.00 83.25 224 ASP A O 1
ATOM 1815 N N . ILE A 1 225 ? 8.858 -5.668 -1.722 1.00 87.50 225 ILE A N 1
ATOM 1816 C CA . ILE A 1 225 ? 8.331 -4.691 -0.767 1.00 87.50 225 ILE A CA 1
ATOM 1817 C C . ILE A 1 225 ? 6.983 -5.160 -0.241 1.00 87.50 225 ILE A C 1
ATOM 1819 O O . ILE A 1 225 ? 6.338 -6.018 -0.835 1.00 87.50 225 ILE A O 1
ATOM 1823 N N . THR A 1 226 ? 6.536 -4.581 0.868 1.00 92.25 226 THR A N 1
ATOM 1824 C CA . THR A 1 226 ? 5.153 -4.721 1.326 1.00 92.25 226 THR A CA 1
ATOM 1825 C C . THR A 1 226 ? 4.537 -3.342 1.475 1.00 92.25 226 THR A C 1
ATOM 1827 O O . THR A 1 226 ? 5.062 -2.497 2.198 1.00 92.25 226 THR A O 1
ATOM 1830 N N . ILE A 1 227 ? 3.414 -3.126 0.794 1.00 93.50 227 ILE A N 1
ATOM 1831 C CA . ILE A 1 227 ? 2.543 -1.974 1.009 1.00 93.50 227 ILE A CA 1
ATOM 1832 C C . ILE A 1 227 ? 1.353 -2.435 1.846 1.00 93.50 227 ILE A C 1
ATOM 1834 O O . ILE A 1 227 ? 0.662 -3.377 1.458 1.00 93.50 227 ILE A O 1
ATOM 1838 N N . LEU A 1 228 ? 1.098 -1.770 2.974 1.00 95.56 228 LEU A N 1
ATOM 1839 C CA . LEU A 1 228 ? -0.134 -1.938 3.753 1.00 95.56 228 LEU A CA 1
ATOM 1840 C C . LEU A 1 228 ? -1.156 -0.884 3.316 1.00 95.56 228 LEU A C 1
ATOM 1842 O O . LEU A 1 228 ? -0.843 0.305 3.323 1.00 95.56 228 LEU A O 1
ATOM 1846 N N . SER A 1 229 ? -2.372 -1.306 2.967 1.00 96.38 229 SER A N 1
ATOM 1847 C CA . SER A 1 229 ? -3.453 -0.439 2.496 1.00 96.38 229 SER A CA 1
ATOM 1848 C C . SER A 1 229 ? -4.698 -0.522 3.385 1.00 96.38 229 SER A C 1
ATOM 1850 O O . SER A 1 229 ? -5.489 -1.454 3.251 1.00 96.38 229 SER A O 1
ATOM 1852 N N . LEU A 1 230 ? -4.902 0.447 4.284 1.00 97.75 230 LEU A N 1
ATOM 1853 C CA . LEU A 1 230 ? -6.115 0.540 5.115 1.00 97.75 230 LEU A CA 1
ATOM 1854 C C . LEU A 1 230 ? -7.184 1.388 4.416 1.00 97.75 230 LEU A C 1
ATOM 1856 O O . LEU A 1 230 ? -6.913 2.529 4.037 1.00 97.75 230 LEU A O 1
ATOM 1860 N N . SER A 1 231 ? -8.410 0.866 4.309 1.00 97.31 231 SER A N 1
ATOM 1861 C CA . SER A 1 231 ? -9.559 1.568 3.719 1.00 97.31 231 SER A CA 1
ATOM 1862 C C . SER A 1 231 ? -10.611 1.965 4.760 1.00 97.31 231 SER A C 1
ATOM 1864 O O . SER A 1 231 ? -11.044 1.162 5.585 1.00 97.31 231 SER A O 1
ATOM 1866 N N . LEU A 1 232 ? -11.050 3.227 4.722 1.00 97.88 232 LEU A N 1
ATOM 1867 C CA . LEU A 1 232 ? -12.018 3.815 5.653 1.00 97.88 232 LEU A CA 1
ATOM 1868 C C . LEU A 1 232 ? -13.086 4.650 4.920 1.00 97.88 232 LEU A C 1
ATOM 1870 O O . LEU A 1 232 ? -12.768 5.390 3.983 1.00 97.88 232 LEU A O 1
ATOM 1874 N N . GLY A 1 233 ? -14.339 4.587 5.381 1.00 96.31 233 GLY A N 1
ATOM 1875 C CA . GLY A 1 233 ? -15.492 5.224 4.739 1.00 96.31 233 GLY A CA 1
ATOM 1876 C C . GLY A 1 233 ? -16.147 4.335 3.674 1.00 96.31 233 GLY A C 1
ATOM 1877 O O . GLY A 1 233 ? -16.197 3.117 3.822 1.00 96.31 233 GLY A O 1
ATOM 1878 N N . ALA A 1 234 ? -16.671 4.951 2.611 1.00 95.06 234 ALA A N 1
ATOM 1879 C CA . ALA A 1 234 ? -17.413 4.259 1.556 1.00 95.06 234 ALA A CA 1
ATOM 1880 C C . ALA A 1 234 ? -16.589 3.180 0.826 1.00 95.06 234 ALA A C 1
ATOM 1882 O O . ALA A 1 234 ? -15.406 3.378 0.542 1.00 95.06 234 ALA A O 1
ATOM 1883 N N . THR A 1 235 ? -17.254 2.080 0.461 1.00 95.31 235 THR A N 1
ATOM 1884 C CA . THR A 1 235 ? -16.684 1.001 -0.358 1.00 95.31 235 THR A CA 1
ATOM 1885 C C . THR A 1 235 ? -16.201 1.521 -1.718 1.00 95.31 235 THR A C 1
ATOM 1887 O O . THR A 1 235 ? -16.810 2.415 -2.319 1.00 95.31 235 THR A O 1
ATOM 1890 N N . ARG A 1 236 ? -15.103 0.946 -2.214 1.00 92.38 236 ARG A N 1
ATOM 1891 C CA . ARG A 1 236 ? -14.564 1.149 -3.569 1.00 92.38 236 ARG A CA 1
ATOM 1892 C C . ARG A 1 236 ? -14.172 -0.197 -4.177 1.00 92.38 236 ARG A C 1
ATOM 1894 O O . ARG A 1 236 ? -13.891 -1.138 -3.437 1.00 92.38 236 ARG A O 1
ATOM 1901 N N . THR A 1 237 ? -14.123 -0.283 -5.502 1.00 92.25 237 THR A N 1
ATOM 1902 C CA . THR A 1 237 ? -13.578 -1.448 -6.213 1.00 92.25 237 THR A CA 1
ATOM 1903 C C . THR A 1 237 ? -12.096 -1.220 -6.456 1.00 92.25 237 THR A C 1
ATOM 1905 O O . THR A 1 237 ? -11.744 -0.243 -7.102 1.00 92.25 237 THR A O 1
ATOM 1908 N N . PHE A 1 238 ? -11.247 -2.109 -5.951 1.00 90.19 238 PHE A N 1
ATOM 1909 C CA . PHE A 1 238 ? -9.817 -2.131 -6.226 1.00 90.19 238 PHE A CA 1
ATOM 1910 C C . PHE A 1 238 ? -9.553 -3.159 -7.330 1.00 90.19 238 PHE A C 1
ATOM 1912 O O . PHE A 1 238 ? -9.790 -4.357 -7.154 1.00 90.19 238 PHE A O 1
ATOM 1919 N N . GLU A 1 239 ? -9.079 -2.691 -8.480 1.00 90.62 239 GLU A N 1
ATOM 1920 C CA . GLU A 1 239 ? -8.698 -3.556 -9.602 1.00 90.62 239 GLU A CA 1
ATOM 1921 C C . GLU A 1 239 ? -7.175 -3.704 -9.695 1.00 90.62 239 GLU A C 1
ATOM 1923 O O . GLU A 1 239 ? -6.438 -2.798 -9.313 1.00 90.62 239 GLU A O 1
ATOM 1928 N N . VAL A 1 240 ? -6.704 -4.836 -10.226 1.00 88.94 240 VAL A N 1
ATOM 1929 C CA . VAL A 1 240 ? -5.285 -5.135 -10.470 1.00 88.94 240 VAL A CA 1
ATOM 1930 C C . VAL A 1 240 ? -5.097 -5.602 -11.908 1.00 88.94 240 VAL A C 1
ATOM 1932 O O . VAL A 1 240 ? -5.796 -6.502 -12.370 1.00 88.94 240 VAL A O 1
ATOM 1935 N N . LYS A 1 241 ? -4.117 -5.040 -12.622 1.00 85.31 241 LYS A N 1
ATOM 1936 C CA . LYS A 1 241 ? -3.706 -5.474 -13.973 1.00 85.31 241 LYS A CA 1
ATOM 1937 C C . LYS A 1 241 ? -2.197 -5.650 -14.084 1.00 85.31 241 LYS A C 1
ATOM 1939 O O . LYS A 1 241 ? -1.450 -4.899 -13.456 1.00 85.31 241 LYS A O 1
ATOM 1944 N N . LYS A 1 242 ? -1.757 -6.587 -14.935 1.00 80.38 242 LYS A N 1
ATOM 1945 C CA . LYS A 1 242 ? -0.356 -6.691 -15.376 1.00 80.38 242 LYS A CA 1
ATOM 1946 C C . LYS A 1 242 ? 0.092 -5.404 -16.071 1.00 80.38 242 LYS A C 1
ATOM 1948 O O . LYS A 1 242 ? -0.645 -4.833 -16.879 1.00 80.38 242 LYS A O 1
ATOM 1953 N N . GLN A 1 243 ? 1.316 -4.973 -15.780 1.00 70.81 243 GLN A N 1
ATOM 1954 C CA . GLN A 1 243 ? 1.947 -3.847 -16.463 1.00 70.81 243 GLN A CA 1
ATOM 1955 C C . GLN A 1 243 ? 2.229 -4.196 -17.936 1.00 70.81 243 GLN A C 1
ATOM 1957 O O . GLN A 1 243 ? 2.585 -5.339 -18.250 1.00 70.81 243 GLN A O 1
ATOM 1962 N N . PRO A 1 244 ? 2.140 -3.229 -18.869 1.00 61.47 244 PRO A N 1
ATOM 1963 C CA . PRO A 1 244 ? 2.626 -3.421 -20.227 1.00 61.47 244 PRO A CA 1
ATOM 1964 C C . PRO A 1 244 ? 4.136 -3.691 -20.198 1.00 61.47 244 PRO A C 1
ATOM 1966 O O . PRO A 1 244 ? 4.901 -2.895 -19.657 1.00 61.47 244 PRO A O 1
ATOM 1969 N N . GLY A 1 245 ? 4.584 -4.792 -20.811 1.00 51.66 245 GLY A N 1
ATOM 1970 C CA . GLY A 1 245 ? 6.013 -5.124 -20.867 1.00 51.66 245 GLY A CA 1
ATOM 1971 C C . GLY A 1 245 ? 6.866 -4.004 -21.498 1.00 51.66 245 GLY A C 1
ATOM 1972 O O . GLY A 1 245 ? 6.338 -3.167 -22.231 1.00 51.66 245 GLY A O 1
ATOM 1973 N N . PRO A 1 246 ? 8.198 -3.987 -21.298 1.00 43.12 246 PRO A N 1
ATOM 1974 C CA . PRO A 1 246 ? 9.058 -2.838 -21.631 1.00 43.12 246 PRO A CA 1
ATOM 1975 C C . PRO A 1 246 ? 8.989 -2.362 -23.097 1.00 43.12 246 PRO A C 1
ATOM 1977 O O . PRO A 1 246 ? 9.179 -1.182 -23.376 1.00 43.12 246 PRO A O 1
ATOM 1980 N N . SER A 1 247 ? 8.620 -3.245 -24.032 1.00 34.69 247 SER A N 1
ATOM 1981 C CA . SER A 1 247 ? 8.344 -2.934 -25.448 1.00 34.69 247 SER A CA 1
ATOM 1982 C C . SER A 1 247 ? 7.057 -2.118 -25.699 1.00 34.69 247 SER A C 1
ATOM 1984 O O . SER A 1 247 ? 6.718 -1.838 -26.850 1.00 34.69 247 SER A O 1
ATOM 1986 N N . ALA A 1 248 ? 6.293 -1.809 -24.650 1.00 41.31 248 ALA A N 1
ATOM 1987 C CA . ALA A 1 248 ? 4.956 -1.223 -24.697 1.00 41.31 248 ALA A CA 1
ATOM 1988 C C . ALA A 1 248 ? 4.789 -0.001 -23.771 1.00 41.31 248 ALA A C 1
ATOM 1990 O O . ALA A 1 248 ? 3.657 0.433 -23.562 1.00 41.31 248 ALA A O 1
ATOM 1991 N N . LYS A 1 249 ? 5.885 0.590 -23.264 1.00 38.72 249 LYS A N 1
ATOM 1992 C CA . LYS A 1 249 ? 5.871 1.891 -22.564 1.00 38.72 249 LYS A CA 1
ATOM 1993 C C . LYS A 1 249 ? 5.079 2.918 -23.397 1.00 38.72 249 LYS A C 1
ATOM 1995 O O . LYS A 1 249 ? 5.459 3.220 -24.525 1.00 38.72 249 LYS A O 1
ATOM 2000 N N . GLY A 1 250 ? 3.958 3.408 -22.856 1.00 43.56 250 GLY A N 1
ATOM 2001 C CA . GLY A 1 250 ? 3.028 4.323 -23.539 1.00 43.56 250 GLY A CA 1
ATOM 2002 C C . GLY A 1 250 ? 1.807 3.677 -24.220 1.00 43.56 250 GLY A C 1
ATOM 2003 O O . GLY A 1 250 ? 0.994 4.396 -24.797 1.00 43.56 250 GLY A O 1
ATOM 2004 N N . LYS A 1 251 ? 1.631 2.349 -24.160 1.00 45.06 251 LYS A N 1
ATOM 2005 C CA . LYS A 1 251 ? 0.389 1.667 -24.573 1.00 45.06 251 LYS A CA 1
ATOM 2006 C C . LYS A 1 251 ? -0.520 1.444 -23.362 1.00 45.06 251 LYS A C 1
ATOM 2008 O O . LYS A 1 251 ? -0.038 1.199 -22.262 1.00 45.06 251 LYS A O 1
ATOM 2013 N N . SER A 1 252 ? -1.834 1.517 -23.570 1.00 52.31 252 SER A N 1
ATOM 2014 C CA . SER A 1 252 ? -2.821 1.306 -22.507 1.00 52.31 252 SER A CA 1
ATOM 2015 C C . SER A 1 252 ? -2.787 -0.117 -21.937 1.00 52.31 252 SER A C 1
ATOM 2017 O O . SER A 1 252 ? -2.416 -1.066 -22.632 1.00 52.31 252 SER A O 1
ATOM 2019 N N . HIS A 1 253 ? -3.231 -0.260 -20.683 1.00 57.78 253 HIS A N 1
ATOM 2020 C CA . HIS A 1 253 ? -3.483 -1.538 -20.010 1.00 57.78 253 HIS A CA 1
ATOM 2021 C C . HIS A 1 253 ? -4.591 -2.327 -20.737 1.00 57.78 253 HIS A C 1
ATOM 2023 O O . HIS A 1 253 ? -5.767 -2.260 -20.376 1.00 57.78 253 HIS A O 1
ATOM 2029 N N . LYS A 1 254 ? -4.228 -3.035 -21.813 1.00 52.56 254 LYS A N 1
ATOM 2030 C CA . LYS A 1 254 ? -5.142 -3.858 -22.616 1.00 52.56 254 LYS A CA 1
ATOM 2031 C C . LYS A 1 254 ? -5.192 -5.284 -22.074 1.00 52.56 254 LYS A C 1
ATOM 2033 O O . LYS A 1 254 ? -4.246 -6.043 -22.251 1.00 52.56 254 LYS A O 1
ATOM 2038 N N . GLY A 1 255 ? -6.321 -5.632 -21.469 1.00 64.75 255 GLY A N 1
ATOM 2039 C CA . GLY A 1 255 ? -6.612 -6.954 -20.920 1.00 64.75 255 GLY A CA 1
ATOM 2040 C C . GLY A 1 255 ? -7.690 -6.874 -19.831 1.00 64.75 255 GLY A C 1
ATOM 2041 O O . GLY A 1 255 ? -8.011 -5.766 -19.379 1.00 64.75 255 GLY A O 1
ATOM 2042 N N . PRO A 1 256 ? -8.262 -8.018 -19.415 1.00 71.06 256 PRO A N 1
ATOM 2043 C CA . PRO A 1 256 ? -9.071 -8.089 -18.201 1.00 71.06 256 PRO A CA 1
ATOM 2044 C C . PRO A 1 256 ? -8.232 -7.728 -16.963 1.00 71.06 256 PRO A C 1
ATOM 2046 O O . PRO A 1 256 ? -7.004 -7.653 -17.028 1.00 71.06 256 PRO A O 1
ATOM 2049 N N . ALA A 1 257 ? -8.895 -7.478 -15.835 1.00 80.56 257 ALA A N 1
ATOM 2050 C CA . ALA A 1 257 ? -8.212 -7.425 -14.548 1.00 80.56 257 ALA A CA 1
ATOM 2051 C C . ALA A 1 257 ? -7.714 -8.829 -14.156 1.00 80.56 257 ALA A C 1
ATOM 2053 O O . ALA A 1 257 ? -8.396 -9.821 -14.402 1.00 80.56 257 ALA A O 1
ATOM 2054 N N . GLU A 1 258 ? -6.529 -8.897 -13.554 1.00 85.25 258 GLU A N 1
ATOM 2055 C CA . GLU A 1 258 ? -5.959 -10.109 -12.946 1.00 85.25 258 GLU A CA 1
ATOM 2056 C C . GLU A 1 258 ? -6.660 -10.424 -11.617 1.00 85.25 258 GLU A C 1
ATOM 2058 O O . GLU A 1 258 ? -6.878 -11.582 -11.276 1.00 85.25 258 GLU A O 1
ATOM 2063 N N . ALA A 1 259 ? -7.047 -9.373 -10.889 1.00 89.50 259 ALA A N 1
ATOM 2064 C CA . ALA A 1 259 ? -7.922 -9.432 -9.728 1.00 89.50 259 ALA A CA 1
ATOM 2065 C C . ALA A 1 259 ? -8.799 -8.172 -9.685 1.00 89.50 259 ALA A C 1
ATOM 2067 O O . ALA A 1 259 ? -8.375 -7.095 -10.105 1.00 89.50 259 ALA A O 1
ATOM 2068 N N . SER A 1 260 ? -10.018 -8.301 -9.170 1.00 92.38 260 SER A N 1
ATOM 2069 C CA . SER A 1 260 ? -10.932 -7.186 -8.912 1.00 92.38 260 SER A CA 1
ATOM 2070 C C . SER A 1 260 ? -11.704 -7.512 -7.638 1.00 92.38 260 SER A C 1
ATOM 2072 O O . SER A 1 260 ? -12.291 -8.591 -7.529 1.00 92.38 260 SER A O 1
ATOM 2074 N N . PHE A 1 261 ? -11.626 -6.641 -6.633 1.00 92.81 261 PHE A N 1
ATOM 2075 C CA . PHE A 1 261 ? -12.223 -6.877 -5.320 1.00 92.81 261 PHE A CA 1
ATOM 2076 C C . PHE A 1 261 ? -12.630 -5.567 -4.649 1.00 92.81 261 PHE A C 1
ATOM 2078 O O . PHE A 1 261 ? -11.973 -4.541 -4.779 1.00 92.81 261 PHE A O 1
ATOM 2085 N N . GLU A 1 262 ? -13.708 -5.592 -3.872 1.00 95.00 262 GLU A N 1
ATOM 2086 C CA . GLU A 1 262 ? -14.081 -4.436 -3.056 1.00 95.00 262 GLU A CA 1
ATOM 2087 C C . GLU A 1 262 ? -13.075 -4.205 -1.923 1.00 95.00 262 GLU A C 1
ATOM 2089 O O . GLU A 1 262 ? -12.609 -5.169 -1.313 1.00 95.00 262 GLU A O 1
ATOM 2094 N N . VAL A 1 263 ? -12.848 -2.948 -1.549 1.00 95.00 263 VAL A N 1
ATOM 2095 C CA . VAL A 1 263 ? -12.268 -2.525 -0.266 1.00 95.00 263 VAL A CA 1
ATOM 2096 C C . VAL A 1 263 ? -13.331 -1.767 0.531 1.00 95.00 263 VAL A C 1
ATOM 2098 O O . VAL A 1 263 ? -13.914 -0.801 0.034 1.00 95.00 263 VAL A O 1
ATOM 2101 N N . ARG A 1 264 ? -13.641 -2.238 1.744 1.00 96.88 264 ARG A N 1
ATOM 2102 C CA . ARG A 1 264 ? -14.730 -1.731 2.599 1.00 96.88 264 ARG A CA 1
ATOM 2103 C C . ARG A 1 264 ? -14.175 -1.026 3.841 1.00 96.88 264 ARG A C 1
ATOM 2105 O O . ARG A 1 264 ? -12.970 -1.008 4.089 1.00 96.88 264 ARG A O 1
ATOM 2112 N N . HIS A 1 265 ? -15.064 -0.439 4.641 1.00 97.69 265 HIS A N 1
ATOM 2113 C CA . HIS A 1 265 ? -14.689 0.241 5.878 1.00 97.69 265 HIS A CA 1
ATOM 2114 C C . HIS A 1 265 ? -14.017 -0.701 6.891 1.00 97.69 265 HIS A C 1
ATOM 2116 O O . HIS A 1 265 ? -14.636 -1.647 7.383 1.00 97.69 265 HIS A O 1
ATOM 2122 N N . GLY A 1 266 ? -12.765 -0.395 7.238 1.00 97.56 266 GLY A N 1
ATOM 2123 C CA . GLY A 1 266 ? -11.968 -1.159 8.196 1.00 97.56 266 GLY A CA 1
ATOM 2124 C C . GLY A 1 266 ? -11.244 -2.360 7.584 1.00 97.56 266 GLY A C 1
ATOM 2125 O O . GLY A 1 266 ? -10.644 -3.126 8.334 1.00 97.56 266 GLY A O 1
ATOM 2126 N N . ASP A 1 267 ? -11.282 -2.539 6.261 1.00 97.94 267 ASP A N 1
ATOM 2127 C CA . ASP A 1 267 ? -10.500 -3.566 5.567 1.00 97.94 267 ASP A CA 1
ATOM 2128 C C . ASP A 1 267 ? -9.037 -3.133 5.406 1.00 97.94 267 ASP A C 1
ATOM 2130 O O . ASP A 1 267 ? -8.756 -1.964 5.114 1.00 97.94 267 ASP A O 1
ATOM 2134 N N . ILE A 1 268 ? -8.114 -4.093 5.520 1.00 97.56 268 ILE A N 1
ATOM 2135 C CA . ILE A 1 268 ? -6.720 -3.913 5.095 1.00 97.56 268 ILE A CA 1
ATOM 2136 C C . ILE A 1 268 ? -6.421 -4.841 3.923 1.00 97.56 268 ILE A C 1
ATOM 2138 O O . ILE A 1 268 ? -6.568 -6.057 4.036 1.00 97.56 268 ILE A O 1
ATOM 2142 N N . CYS A 1 269 ? -5.947 -4.255 2.828 1.00 96.25 269 CYS A N 1
ATOM 2143 C CA . CYS A 1 269 ? -5.325 -4.953 1.710 1.00 96.25 269 CYS A CA 1
ATOM 2144 C C . CYS A 1 269 ? -3.802 -4.791 1.781 1.00 96.25 269 CYS A C 1
ATOM 2146 O O . CYS A 1 269 ? -3.305 -3.798 2.309 1.00 96.25 269 CYS A O 1
ATOM 2148 N N . THR A 1 270 ? -3.053 -5.717 1.203 1.00 95.69 270 THR A N 1
ATOM 2149 C CA . THR A 1 270 ? -1.604 -5.611 1.014 1.00 95.69 270 THR A CA 1
ATOM 2150 C C . THR A 1 270 ? -1.222 -5.786 -0.445 1.00 95.69 270 THR A C 1
ATOM 2152 O O . THR A 1 270 ? -1.983 -6.350 -1.229 1.00 95.69 270 THR A O 1
ATOM 2155 N N . MET A 1 271 ? -0.042 -5.291 -0.808 1.00 94.75 271 MET A N 1
ATOM 2156 C CA . MET A 1 271 ? 0.619 -5.557 -2.088 1.00 94.75 271 MET A CA 1
ATOM 2157 C C . MET A 1 271 ? 2.073 -5.903 -1.788 1.00 94.75 271 MET A C 1
ATOM 2159 O O . MET A 1 271 ? 2.753 -5.134 -1.108 1.00 94.75 271 MET A O 1
ATOM 2163 N N . GLU A 1 272 ? 2.521 -7.076 -2.222 1.00 93.19 272 GLU A N 1
ATOM 2164 C CA . GLU A 1 272 ? 3.671 -7.762 -1.628 1.00 93.19 272 GLU A CA 1
ATOM 2165 C C . GLU A 1 272 ? 4.606 -8.370 -2.675 1.00 93.19 272 GLU A C 1
ATOM 2167 O O . GLU A 1 272 ? 4.172 -8.839 -3.735 1.00 93.19 272 GLU A O 1
ATOM 2172 N N . GLY A 1 273 ? 5.892 -8.422 -2.334 1.00 90.38 273 GLY A N 1
ATOM 2173 C CA . GLY A 1 273 ? 6.941 -8.935 -3.204 1.00 90.38 273 GLY A CA 1
ATOM 2174 C C . GLY A 1 273 ? 7.173 -8.005 -4.387 1.00 90.38 273 GLY A C 1
ATOM 2175 O O . GLY A 1 273 ? 7.209 -6.782 -4.237 1.00 90.38 273 GLY A O 1
ATOM 2176 N N . MET A 1 274 ? 7.275 -8.585 -5.576 1.00 85.62 274 MET A N 1
ATOM 2177 C CA . MET A 1 274 ? 7.508 -7.879 -6.837 1.00 85.62 274 MET A CA 1
ATOM 2178 C C . MET A 1 274 ? 6.225 -7.309 -7.462 1.00 85.62 274 MET A C 1
ATOM 2180 O O . MET A 1 274 ? 6.195 -7.019 -8.662 1.00 85.62 274 MET A O 1
ATOM 2184 N N . PHE A 1 275 ? 5.164 -7.116 -6.667 1.00 89.31 275 PHE A N 1
ATOM 2185 C CA . PHE A 1 275 ? 3.872 -6.620 -7.146 1.00 89.31 275 PHE A CA 1
ATOM 2186 C C . PHE A 1 275 ? 4.036 -5.348 -7.987 1.00 89.31 275 PHE A C 1
ATOM 2188 O O . PHE A 1 275 ? 3.624 -5.347 -9.139 1.00 89.31 275 PHE A O 1
ATOM 2195 N N . GLN A 1 276 ? 4.736 -4.319 -7.488 1.00 85.00 276 GLN A N 1
ATOM 2196 C CA . GLN A 1 276 ? 4.915 -3.034 -8.195 1.00 85.00 276 GLN A CA 1
ATOM 2197 C C . GLN A 1 276 ? 5.917 -3.096 -9.379 1.00 85.00 276 GLN A C 1
ATOM 2199 O O . GLN A 1 276 ? 6.180 -2.090 -10.049 1.00 85.00 276 GLN A O 1
ATOM 2204 N N . ARG A 1 277 ? 6.484 -4.274 -9.683 1.00 79.75 277 ARG A N 1
ATOM 2205 C CA . ARG A 1 277 ? 7.290 -4.535 -10.892 1.00 79.75 277 ARG A CA 1
ATOM 2206 C C . ARG A 1 277 ? 6.457 -5.067 -12.051 1.00 79.75 277 ARG A C 1
ATOM 2208 O O . ARG A 1 277 ? 6.741 -4.742 -13.202 1.00 79.75 277 ARG A O 1
ATOM 2215 N N . PHE A 1 278 ? 5.504 -5.948 -11.755 1.00 76.88 278 PHE A N 1
ATOM 2216 C CA . PHE A 1 278 ? 4.794 -6.737 -12.767 1.00 76.88 278 PHE A CA 1
ATOM 2217 C C . PHE A 1 278 ? 3.298 -6.438 -12.831 1.00 76.88 278 PHE A C 1
ATOM 2219 O O . PHE A 1 278 ? 2.683 -6.593 -13.888 1.00 76.88 278 PHE A O 1
ATOM 2226 N N . LEU A 1 279 ? 2.720 -5.993 -11.722 1.00 80.88 279 LEU A N 1
ATOM 2227 C CA . LEU A 1 279 ? 1.332 -5.585 -11.565 1.00 80.88 279 LEU A CA 1
ATOM 2228 C C . LEU A 1 279 ? 1.317 -4.076 -11.310 1.00 80.88 279 LEU A C 1
ATOM 2230 O O . LEU A 1 279 ? 2.286 -3.507 -10.813 1.00 80.88 279 LEU A O 1
ATOM 2234 N N . GLY A 1 280 ? 0.289 -3.385 -11.786 1.00 68.69 280 GLY A N 1
ATOM 2235 C CA . GLY A 1 280 ? 0.421 -1.935 -11.919 1.00 68.69 280 GLY A CA 1
ATOM 2236 C C . GLY A 1 280 ? -0.683 -1.192 -12.642 1.00 68.69 280 GLY A C 1
ATOM 2237 O O . GLY A 1 280 ? -0.501 -0.042 -13.038 1.00 68.69 280 GLY A O 1
ATOM 2238 N N . GLY A 1 281 ? -1.831 -1.835 -12.811 1.00 60.56 281 GLY A N 1
ATOM 2239 C CA . GLY A 1 281 ? -3.075 -1.106 -12.941 1.00 60.56 281 GLY A CA 1
ATOM 2240 C C . GLY A 1 281 ? -3.848 -1.202 -11.637 1.00 60.56 281 GLY A C 1
ATOM 2241 O O . GLY A 1 281 ? -4.639 -2.128 -11.520 1.00 60.56 281 GLY A O 1
ATOM 2242 N N . ILE A 1 282 ? -3.639 -0.253 -10.725 1.00 58.41 282 ILE A N 1
ATOM 2243 C CA . ILE A 1 282 ? -4.527 0.030 -9.592 1.00 58.41 282 ILE A CA 1
ATOM 2244 C C . ILE A 1 282 ? -5.527 1.104 -10.027 1.00 58.41 282 ILE A C 1
ATOM 2246 O O . ILE A 1 282 ? -5.122 2.157 -10.530 1.00 58.41 282 ILE A O 1
ATOM 2250 N N . GLY A 1 283 ? -6.817 0.833 -9.839 1.00 59.38 283 GLY A N 1
ATOM 2251 C CA . GLY A 1 283 ? -7.911 1.788 -10.030 1.00 59.38 283 GLY A CA 1
ATOM 2252 C C . GLY A 1 283 ? -8.889 1.736 -8.856 1.00 59.38 283 GLY A C 1
ATOM 2253 O O . GLY A 1 283 ? -9.096 0.654 -8.304 1.00 59.38 283 GLY A O 1
ATOM 2254 N N . LEU A 1 284 ? -9.437 2.903 -8.491 1.00 58.56 284 LEU A N 1
ATOM 2255 C CA . LEU A 1 284 ? -10.455 3.155 -7.452 1.00 58.56 284 LEU A CA 1
ATOM 2256 C C . LEU A 1 284 ? -11.374 4.302 -7.889 1.00 58.56 284 LEU A C 1
ATOM 2258 O O . LEU A 1 284 ? -10.851 5.217 -8.573 1.00 58.56 284 LEU A O 1
#

Organism: NCBI:txid878477

Radius of gyration: 20.51 Å; chains: 1; bounding box: 55×46×45 Å

InterPro domains:
  IPR027450 Alpha-ketoglutarate-dependent dioxygenase AlkB-like [PF13532] (109-276)
  IPR032854 Alkylated DNA repair protein alkB homologue 3 [PTHR31212] (104-276)
  IPR037151 Alpha-ketoglutarate-dependent dioxygenase AlkB-like superfamily [G3DSA:2.60.120.590] (85-282)

Foldseek 3Di:
DKKKFWAFDFDDDDDDVLVVVLVVCVVPVPCLVPDDLVVCVVVPNPSVVSVVVVNSSVCVVVVQDDPPDDFCVRVPDDFLLRLLCVQDPQKDWLDDDRRLQKTKIKRPLLDPPVLLVVLVCCCVPVDPWDFFDAPVCVVPPDTQLKTKAKEFAPDDQDWDADPNTTHGYDHQDPSNVVVQVSLCNSSNDPDGGGMMIDIGRPDPSRKDFFWFPQPRGRCLQRWKMKMKMFDADAKDKWFKAWDDPPVQVPPDRPDDTPGIDIDGRNMIMMITTSCRNTITGTMD

pLDDT: mean 76.33, std 19.37, range [25.3, 98.06]

Secondary structure (DSSP, 8-state):
-EEEE---B------HHHHHHHHHHTT-HHHHHH--HHHHHHTT--HHHHHHHHHHHHHHHTTTT-SSPPPTTTS----HHHHHTTTSTTEEEEEEETTTTEEEEEETT-S-HHHHHHHHHHHHHHS---PPBPGGGTTTT-B-SSEEEEEEGGG----EEETTEEEPPEEPPHHHHHHHHHHHHHHT-SS--SEEEEEE--SSS----SB-S--TTB-TTTS-EEEEEEE-SS-EEEEE-BPPPGGGTTS---S--SEEEEE-TTEEEEEEETHHHHB--BB-